Protein AF-A0A950EG08-F1 (afdb_monomer_lite)

Secondary structure (DSSP, 8-state):
----SSTTS-SS--TTTTT--GGGTTSHHHHHHHHHHHHHHHH-GGGS-GGGG--B---TT-EEEEEHHHHHTTHHHHHHHHTTHHHHHHHHTTS--EEGGGT-TT-TT--EEEEEEPPTT-BSHHHHTB-GGGHHHHHHHHHHHHHHHHHT-HHHHHHHHHHHHHTBS----STTSS---STTS-HHHHHHHHHHHTT-

Structure (mmCIF, N/CA/C/O backbone):
data_AF-A0A950EG08-F1
#
_entry.id   AF-A0A950EG08-F1
#
loop_
_atom_site.group_PDB
_atom_site.id
_atom_site.type_symbol
_atom_site.label_atom_id
_atom_site.label_alt_id
_atom_site.label_comp_id
_atom_site.label_asym_id
_atom_site.label_entity_id
_atom_site.label_seq_id
_atom_site.pdbx_PDB_ins_code
_atom_site.Cartn_x
_atom_site.Cartn_y
_atom_site.Cartn_z
_atom_site.occupancy
_atom_site.B_iso_or_equiv
_atom_site.auth_seq_id
_atom_site.auth_comp_id
_atom_site.auth_asym_id
_atom_site.auth_atom_id
_atom_site.pdbx_PDB_model_num
ATOM 1 N N . MET A 1 1 ? -17.816 16.631 0.461 1.00 32.75 1 MET A N 1
ATOM 2 C CA . MET A 1 1 ? -16.711 16.634 1.440 1.00 32.75 1 MET A CA 1
ATOM 3 C C . MET A 1 1 ? -17.044 15.598 2.494 1.00 32.75 1 MET A C 1
ATOM 5 O O . MET A 1 1 ? -18.013 15.764 3.220 1.00 32.75 1 MET A O 1
ATOM 9 N N . THR A 1 2 ? -16.373 14.454 2.440 1.00 36.78 2 THR A N 1
ATOM 10 C CA . THR A 1 2 ? -16.578 13.333 3.360 1.00 36.78 2 THR A CA 1
ATOM 11 C C . THR A 1 2 ? -15.838 13.643 4.653 1.00 36.78 2 THR A C 1
ATOM 13 O O . THR A 1 2 ? -14.698 14.089 4.579 1.00 36.78 2 THR A O 1
ATOM 16 N N . ALA A 1 3 ? -16.462 13.425 5.810 1.00 38.78 3 ALA A N 1
ATOM 17 C CA . ALA A 1 3 ? -15.753 13.431 7.088 1.00 38.78 3 ALA A CA 1
ATOM 18 C C . ALA A 1 3 ? -15.221 12.023 7.362 1.00 38.78 3 ALA A C 1
ATOM 20 O O . ALA A 1 3 ? -16.002 11.120 7.658 1.00 38.78 3 ALA A O 1
ATOM 21 N N . PRO A 1 4 ? -13.921 11.824 7.149 1.00 49.31 4 PRO A N 1
ATOM 22 C CA . PRO A 1 4 ? -13.150 10.903 7.972 1.00 49.31 4 PRO A CA 1
ATOM 23 C C . PRO A 1 4 ? -12.285 11.678 8.944 1.00 49.31 4 PRO A C 1
ATOM 25 O O . PRO A 1 4 ? -11.692 12.705 8.608 1.00 49.31 4 PRO A O 1
ATOM 28 N N . PHE A 1 5 ? -12.224 11.188 10.171 1.00 49.53 5 PHE A N 1
ATOM 29 C CA . PHE A 1 5 ? -11.258 11.698 11.119 1.00 49.53 5 PHE A CA 1
ATOM 30 C C . PHE A 1 5 ? -9.865 11.267 10.639 1.00 49.53 5 PHE A C 1
ATOM 32 O O . PHE A 1 5 ? -9.595 10.078 10.500 1.00 49.53 5 PHE A O 1
ATOM 39 N N . LEU A 1 6 ? -8.997 12.261 10.420 1.00 52.09 6 LEU A N 1
ATOM 40 C CA . LEU A 1 6 ? -7.578 12.162 10.050 1.00 52.09 6 LEU A CA 1
ATOM 41 C C . LEU A 1 6 ? -7.260 12.021 8.548 1.00 52.09 6 LEU A C 1
ATOM 43 O O . LEU A 1 6 ? -8.031 11.518 7.736 1.00 52.09 6 LEU A O 1
ATOM 47 N N . HIS A 1 7 ? -6.067 12.526 8.220 1.00 42.94 7 HIS A N 1
ATOM 48 C CA . HIS A 1 7 ? -5.536 13.015 6.935 1.00 42.94 7 HIS A CA 1
ATOM 49 C C . HIS A 1 7 ? -5.569 12.052 5.720 1.00 42.94 7 HIS A C 1
ATOM 51 O O . HIS A 1 7 ? -5.068 12.412 4.656 1.00 42.94 7 HIS A O 1
ATOM 57 N N . ASN A 1 8 ? -6.132 10.849 5.856 1.00 50.12 8 ASN A N 1
ATOM 58 C CA . ASN A 1 8 ? -6.045 9.751 4.884 1.00 50.12 8 ASN A CA 1
ATOM 59 C C . ASN A 1 8 ? -7.407 9.104 4.543 1.00 50.12 8 ASN A C 1
ATOM 61 O O . ASN A 1 8 ? -7.512 8.346 3.586 1.00 50.12 8 ASN A O 1
ATOM 65 N N . ASN A 1 9 ? -8.502 9.438 5.236 1.00 53.19 9 ASN A N 1
ATOM 66 C CA . ASN A 1 9 ? -9.828 8.889 4.904 1.00 53.19 9 ASN A CA 1
ATOM 67 C C . ASN A 1 9 ? -9.939 7.353 4.900 1.00 53.19 9 ASN A C 1
ATOM 69 O O . ASN A 1 9 ? -10.816 6.796 4.243 1.00 53.19 9 ASN A O 1
ATOM 73 N N . SER A 1 10 ? -9.059 6.677 5.624 1.00 63.53 10 SER A N 1
ATOM 74 C CA . SER A 1 10 ? -8.804 5.239 5.488 1.00 63.53 10 SER A CA 1
ATOM 75 C C . SER A 1 10 ? -9.124 4.441 6.758 1.00 63.53 10 SER A C 1
ATOM 77 O O . SER A 1 10 ? -9.324 3.227 6.680 1.00 63.53 10 SER A O 1
ATOM 79 N N . VAL A 1 11 ? -9.279 5.112 7.910 1.00 75.81 11 VAL A N 1
ATOM 80 C CA . VAL A 1 11 ? -9.855 4.509 9.120 1.00 75.81 11 VAL A CA 1
ATOM 81 C C . VAL A 1 11 ? -11.346 4.820 9.174 1.00 75.81 11 VAL A C 1
ATOM 83 O O . VAL A 1 11 ? -11.746 5.958 9.410 1.00 75.81 11 VAL A O 1
ATOM 86 N N . GLY A 1 12 ? -12.157 3.784 8.984 1.00 77.56 12 GLY A N 1
ATOM 87 C CA . GLY A 1 12 ? -13.613 3.877 9.019 1.00 77.56 12 GLY A CA 1
ATOM 88 C C . GLY A 1 12 ? -14.261 3.539 7.680 1.00 77.56 12 GLY A C 1
ATOM 89 O O . GLY A 1 12 ? -13.650 3.650 6.621 1.00 77.56 12 GLY A O 1
ATOM 90 N N . ALA A 1 13 ? -15.503 3.085 7.739 1.00 81.19 13 ALA A N 1
ATOM 91 C CA . ALA A 1 13 ? -16.317 2.742 6.590 1.00 81.19 13 ALA A CA 1
ATOM 92 C C . ALA A 1 13 ? -16.986 3.994 6.012 1.00 81.19 13 ALA A C 1
ATOM 94 O O . ALA A 1 13 ? -17.524 4.835 6.740 1.00 81.19 13 ALA A O 1
ATOM 95 N N . PHE A 1 14 ? -17.013 4.103 4.684 1.00 81.25 14 PHE A N 1
ATOM 96 C CA . PHE A 1 14 ? -17.920 5.043 4.038 1.00 81.25 14 PHE A CA 1
ATOM 97 C C . PHE A 1 14 ? -19.372 4.558 4.244 1.00 81.25 14 PHE A C 1
ATOM 99 O O . PHE A 1 14 ? -19.591 3.349 4.312 1.00 81.25 14 PHE A O 1
ATOM 106 N N . PRO A 1 15 ? -20.398 5.435 4.305 1.00 81.06 15 PRO A N 1
ATOM 107 C CA . PRO A 1 15 ? -21.796 5.009 4.442 1.00 81.06 15 PRO A CA 1
ATOM 108 C C . PRO A 1 15 ? -22.232 3.880 3.493 1.00 81.06 15 PRO A C 1
ATOM 110 O O . PRO A 1 15 ? -22.955 2.977 3.904 1.00 81.06 15 PRO A O 1
ATOM 113 N N . GLY A 1 16 ? -21.746 3.883 2.249 1.00 78.75 16 GLY A N 1
ATOM 114 C CA . GLY A 1 16 ? -21.989 2.794 1.296 1.00 78.75 16 GLY A CA 1
ATOM 115 C C . GLY A 1 16 ? -21.377 1.448 1.707 1.00 78.75 16 GLY A C 1
ATOM 116 O O . GLY A 1 16 ? -21.995 0.412 1.482 1.00 78.75 16 GLY A O 1
ATOM 117 N N . ASP A 1 17 ? -20.218 1.449 2.368 1.00 81.25 17 ASP A N 1
ATOM 118 C CA . ASP A 1 17 ? -19.567 0.233 2.876 1.00 81.25 17 ASP A CA 1
ATOM 119 C C . ASP A 1 17 ? -20.312 -0.351 4.090 1.00 81.25 17 ASP A C 1
ATOM 121 O O . ASP A 1 17 ? -20.215 -1.545 4.366 1.00 81.25 17 ASP A O 1
ATOM 125 N N . LEU A 1 18 ? -21.096 0.476 4.792 1.00 80.44 18 LEU A N 1
ATOM 126 C CA . LEU A 1 18 ? -21.995 0.060 5.876 1.00 80.44 18 LEU A CA 1
ATOM 127 C C . LEU A 1 18 ? -23.326 -0.521 5.365 1.00 80.44 18 LEU A C 1
ATOM 129 O O . LEU A 1 18 ? -24.205 -0.839 6.165 1.00 80.44 18 LEU A O 1
ATOM 133 N N . GLY A 1 19 ? -23.497 -0.645 4.044 1.00 84.06 19 GLY A N 1
ATOM 134 C CA . GLY A 1 19 ? -24.721 -1.154 3.427 1.00 84.06 19 GLY A CA 1
ATOM 135 C C . GLY A 1 19 ? -25.885 -0.160 3.432 1.00 84.06 19 GLY A C 1
ATOM 136 O O . GLY A 1 19 ? -27.020 -0.568 3.192 1.00 84.06 19 GLY A O 1
ATOM 137 N N . LEU A 1 20 ? -25.627 1.126 3.700 1.00 82.94 20 LEU A N 1
ATOM 138 C CA . LEU A 1 20 ? -26.657 2.161 3.630 1.00 82.94 20 LEU A CA 1
ATOM 139 C C . LEU A 1 20 ? -26.967 2.496 2.162 1.00 82.94 20 LEU A C 1
ATOM 141 O O . LEU A 1 20 ? -26.033 2.621 1.356 1.00 82.94 20 LEU A O 1
ATOM 145 N N . PRO A 1 21 ? -28.245 2.675 1.793 1.00 87.38 21 PRO A N 1
ATOM 146 C CA . PRO A 1 21 ? -28.621 3.073 0.444 1.00 87.38 21 PRO A CA 1
ATOM 147 C C . PRO A 1 21 ? -28.120 4.493 0.130 1.00 87.38 21 PRO A C 1
ATOM 149 O O . PRO A 1 21 ? -27.894 5.308 1.028 1.00 87.38 21 PRO A O 1
ATOM 152 N N . ALA A 1 22 ? -27.898 4.792 -1.154 1.00 87.25 22 ALA A N 1
ATOM 153 C CA . ALA A 1 22 ? -27.205 6.012 -1.583 1.00 87.25 22 ALA A CA 1
ATOM 154 C C . ALA A 1 22 ? -27.928 7.303 -1.167 1.00 87.25 22 ALA A C 1
ATOM 156 O O . ALA A 1 22 ? -27.296 8.305 -0.831 1.00 87.25 22 ALA A O 1
ATOM 157 N N . GLU A 1 23 ? -29.254 7.252 -1.133 1.00 89.62 23 GLU A N 1
ATOM 158 C CA . GLU A 1 23 ? -30.146 8.296 -0.639 1.00 89.62 23 GLU A CA 1
ATOM 159 C C . GLU A 1 23 ? -29.966 8.611 0.856 1.00 89.62 23 GLU A C 1
ATOM 161 O O . GLU A 1 23 ? -30.260 9.728 1.280 1.00 89.62 23 GLU A O 1
ATOM 166 N N . GLU A 1 24 ? -29.425 7.681 1.649 1.00 85.38 24 GLU A N 1
ATOM 167 C CA . GLU A 1 24 ? -29.182 7.850 3.088 1.00 85.38 24 GLU A CA 1
ATOM 168 C C . GLU A 1 24 ? -27.752 8.322 3.411 1.00 85.38 24 GLU A C 1
ATOM 170 O O . GLU A 1 24 ? -27.479 8.790 4.523 1.00 85.38 24 GLU A O 1
ATOM 175 N N . TRP A 1 25 ? -26.832 8.298 2.440 1.00 85.06 25 TRP A N 1
ATOM 176 C CA . TRP A 1 25 ? -25.448 8.767 2.608 1.00 85.06 25 TRP A CA 1
ATOM 177 C C . TRP A 1 25 ? -25.289 10.238 3.047 1.00 85.06 25 TRP A C 1
ATOM 179 O O . TRP A 1 25 ? -24.296 10.535 3.718 1.00 85.06 25 TRP A O 1
ATOM 189 N N . PRO A 1 26 ? -26.180 11.192 2.691 1.00 88.06 26 PRO A N 1
ATOM 190 C CA . PRO A 1 26 ? -26.061 12.578 3.140 1.00 88.06 26 PRO A CA 1
ATOM 191 C C . PRO A 1 26 ? -26.801 12.871 4.460 1.00 88.06 26 PRO A C 1
ATOM 193 O O . PRO A 1 26 ? -26.929 14.040 4.819 1.00 88.06 26 PRO A O 1
ATOM 196 N N . THR A 1 27 ? -27.296 11.860 5.181 1.00 88.12 27 THR A N 1
ATOM 197 C CA . THR A 1 27 ? -28.024 12.050 6.452 1.00 88.12 27 THR A CA 1
ATOM 198 C C . THR A 1 27 ? -27.094 12.218 7.657 1.00 88.12 27 THR A C 1
ATOM 200 O O . THR A 1 27 ? -25.931 11.825 7.632 1.00 88.12 27 THR A O 1
ATOM 203 N N . VAL A 1 28 ? -27.610 12.794 8.748 1.00 87.06 28 VAL A N 1
ATOM 204 C CA . VAL A 1 28 ? -26.876 12.869 10.025 1.00 87.06 28 VAL A CA 1
ATOM 205 C C . VAL A 1 28 ? -26.645 11.471 10.606 1.00 87.06 28 VAL A C 1
ATOM 207 O O . VAL A 1 28 ? -25.547 11.189 11.075 1.00 87.06 28 VAL A O 1
ATOM 210 N N . ASP A 1 29 ? -27.637 10.579 10.519 1.00 87.81 29 ASP A N 1
ATOM 211 C CA . ASP A 1 29 ? -27.531 9.201 11.018 1.00 87.81 29 ASP A CA 1
ATOM 212 C C . ASP A 1 29 ? -26.377 8.439 10.350 1.00 87.81 29 ASP A C 1
ATOM 214 O O . ASP A 1 29 ? -25.539 7.848 11.027 1.00 87.81 29 ASP A O 1
ATOM 218 N N . SER A 1 30 ? -26.252 8.526 9.022 1.00 86.56 30 SER A N 1
ATOM 219 C CA . SER A 1 30 ? -25.158 7.859 8.309 1.00 86.56 30 SER A CA 1
ATOM 220 C C . SER A 1 30 ? -23.782 8.433 8.651 1.00 86.56 30 SER A C 1
ATOM 222 O O . SER A 1 30 ? -22.801 7.688 8.696 1.00 86.56 30 SER A O 1
ATOM 224 N N . ARG A 1 31 ? -23.692 9.735 8.956 1.00 85.94 31 ARG A N 1
ATOM 225 C CA . ARG A 1 31 ? -22.456 10.361 9.454 1.00 85.94 31 ARG A CA 1
ATOM 226 C C . ARG A 1 31 ? -22.099 9.883 10.857 1.00 85.94 31 ARG A C 1
ATOM 228 O O . ARG A 1 31 ? -20.924 9.625 11.093 1.00 85.94 31 ARG A O 1
ATOM 235 N N . LEU A 1 32 ? -23.081 9.733 11.747 1.00 87.50 32 LEU A N 1
ATOM 236 C CA . LEU A 1 32 ? -22.867 9.199 13.096 1.00 87.50 32 LEU A CA 1
ATOM 237 C C . LEU A 1 32 ? -22.409 7.738 13.054 1.00 87.50 32 LEU A C 1
ATOM 239 O O . LEU A 1 32 ? -21.466 7.382 13.748 1.00 87.50 32 LEU A O 1
ATOM 243 N N . ARG A 1 33 ? -22.984 6.914 12.173 1.00 88.38 33 ARG A N 1
ATOM 244 C CA . ARG A 1 33 ? -22.531 5.525 11.977 1.00 88.38 33 ARG A CA 1
ATOM 245 C C . ARG A 1 33 ? -21.110 5.439 11.425 1.00 88.38 33 ARG A C 1
ATOM 247 O O . ARG A 1 33 ? -20.319 4.632 11.900 1.00 88.38 33 ARG A O 1
ATOM 254 N N . ALA A 1 34 ? -20.781 6.267 10.431 1.00 87.06 34 ALA A N 1
ATOM 255 C CA . ALA A 1 34 ? -19.422 6.340 9.896 1.00 87.06 34 ALA A CA 1
ATOM 256 C C . ALA A 1 34 ? -18.423 6.832 10.958 1.00 87.06 34 ALA A C 1
ATOM 258 O O . ALA A 1 34 ? -17.305 6.329 11.028 1.00 87.06 34 ALA A O 1
ATOM 259 N N . PHE A 1 35 ? -18.836 7.781 11.805 1.00 86.75 35 PHE A N 1
ATOM 260 C CA . PHE A 1 35 ? -18.052 8.231 12.951 1.00 86.75 35 PHE A CA 1
ATOM 261 C C . PHE A 1 35 ? -17.808 7.100 13.952 1.00 86.75 35 PHE A C 1
ATOM 263 O O . PHE A 1 35 ? -16.653 6.857 14.286 1.00 86.75 35 PHE A O 1
ATOM 270 N N . ASP A 1 36 ? -18.863 6.406 14.386 1.00 89.94 36 ASP A N 1
ATOM 271 C CA . ASP A 1 36 ? -18.787 5.307 15.355 1.00 89.94 36 ASP A CA 1
ATOM 272 C C . ASP A 1 36 ? -17.832 4.207 14.884 1.00 89.94 36 ASP A C 1
ATOM 274 O O . ASP A 1 36 ? -16.943 3.790 15.626 1.00 89.94 36 ASP A O 1
ATOM 278 N N . ASP A 1 37 ? -17.949 3.802 13.620 1.00 90.12 37 ASP A N 1
ATOM 279 C CA . ASP A 1 37 ? -17.064 2.807 13.017 1.00 90.12 37 ASP A CA 1
ATOM 280 C C . ASP A 1 37 ? -15.604 3.298 12.935 1.00 90.12 37 ASP A C 1
ATOM 282 O O . ASP A 1 37 ? -14.669 2.562 13.272 1.00 90.12 37 ASP A O 1
ATOM 286 N N . ALA A 1 38 ? -15.390 4.553 12.528 1.00 87.56 38 ALA A N 1
ATOM 287 C CA . ALA A 1 38 ? -14.057 5.139 12.426 1.00 87.56 38 ALA A CA 1
ATOM 288 C C . ALA A 1 38 ? -13.373 5.256 13.795 1.00 87.56 38 ALA A C 1
ATOM 290 O O . ALA A 1 38 ? -12.227 4.830 13.942 1.00 87.56 38 ALA A O 1
ATOM 291 N N . ILE A 1 39 ? -14.058 5.804 14.804 1.00 88.12 39 ILE A N 1
ATOM 292 C CA . ILE A 1 39 ? -13.476 6.032 16.131 1.00 88.12 39 ILE A CA 1
ATOM 293 C C . ILE A 1 39 ? -13.218 4.713 16.867 1.00 88.12 39 ILE A C 1
ATOM 295 O O . ILE A 1 39 ? -12.179 4.560 17.512 1.00 88.12 39 ILE A O 1
ATOM 299 N N . GLU A 1 40 ? -14.092 3.716 16.701 1.00 90.00 40 GLU A N 1
ATOM 300 C CA . GLU A 1 40 ? -13.892 2.381 17.262 1.00 90.00 40 GLU A CA 1
ATOM 301 C C . GLU A 1 40 ? -12.633 1.719 16.682 1.00 90.00 40 GLU A C 1
ATOM 303 O O . GLU A 1 40 ? -11.809 1.200 17.440 1.00 90.00 40 GLU A O 1
ATOM 308 N N . LYS A 1 41 ? -12.441 1.777 15.357 1.00 88.75 41 LYS A N 1
ATOM 309 C CA . LYS A 1 41 ? -11.246 1.252 14.667 1.00 88.75 41 LYS A CA 1
ATOM 310 C C . LYS A 1 41 ? -9.989 2.071 14.946 1.00 88.75 41 LYS A C 1
ATOM 312 O O . LYS A 1 41 ? -8.883 1.522 14.943 1.00 88.75 41 LYS A O 1
ATOM 317 N N . LEU A 1 42 ? -10.134 3.372 15.192 1.00 87.06 42 LEU A N 1
ATOM 318 C CA . LEU A 1 42 ? -9.024 4.241 15.562 1.00 87.06 42 LEU A CA 1
ATOM 319 C C . LEU A 1 42 ? -8.433 3.803 16.907 1.00 87.06 42 LEU A C 1
ATOM 321 O O . LEU A 1 42 ? -7.230 3.557 16.975 1.00 87.06 42 LEU A O 1
ATOM 325 N N . LEU A 1 43 ? -9.289 3.622 17.919 1.00 89.12 43 LEU A N 1
ATOM 326 C CA . LEU A 1 43 ? -8.903 3.225 19.279 1.00 89.12 43 LEU A CA 1
ATOM 327 C C . LEU A 1 43 ? -8.623 1.719 19.425 1.00 89.12 43 LEU A C 1
ATOM 329 O O . LEU A 1 43 ? -7.993 1.281 20.392 1.00 89.12 43 LEU A O 1
ATOM 333 N N . ASN A 1 44 ? -9.078 0.901 18.471 1.00 88.94 44 ASN A N 1
ATOM 334 C CA . ASN A 1 44 ? -8.848 -0.544 18.444 1.00 88.94 44 ASN A CA 1
ATOM 335 C C . ASN A 1 44 ? -8.195 -0.972 17.121 1.00 88.94 44 ASN A C 1
ATOM 337 O O . ASN A 1 44 ? -8.887 -1.485 16.234 1.00 88.94 44 ASN A O 1
ATOM 341 N N . PRO A 1 45 ? -6.862 -0.823 16.981 1.00 87.81 45 PRO A N 1
ATOM 342 C CA . PRO A 1 45 ? -6.138 -1.179 15.759 1.00 87.81 45 PRO A CA 1
ATOM 343 C C . PRO A 1 45 ? -6.389 -2.609 15.265 1.00 87.81 45 PRO A C 1
ATOM 345 O O . PRO A 1 45 ? -6.419 -2.859 14.064 1.00 87.81 45 PRO A O 1
ATOM 348 N N . GLN A 1 46 ? -6.665 -3.542 16.176 1.00 87.81 46 GLN A N 1
ATOM 349 C CA . GLN A 1 46 ? -6.940 -4.949 15.869 1.00 87.81 46 GLN A CA 1
ATOM 350 C C . GLN A 1 46 ? -8.264 -5.150 15.110 1.00 87.81 46 GLN A C 1
ATOM 352 O O . GLN A 1 46 ? -8.478 -6.208 14.524 1.00 87.81 46 GLN A O 1
ATOM 357 N N . ARG A 1 47 ? -9.156 -4.149 15.114 1.00 88.56 47 ARG A N 1
ATOM 358 C CA . ARG A 1 47 ? -10.428 -4.146 14.371 1.00 88.56 47 ARG A CA 1
ATOM 359 C C . ARG A 1 47 ? -10.303 -3.518 12.980 1.00 88.56 47 ARG A C 1
ATOM 361 O O . ARG A 1 47 ? -11.275 -3.508 12.224 1.00 88.56 47 ARG A O 1
ATOM 368 N N . ARG A 1 48 ? -9.128 -2.983 12.628 1.00 87.31 48 ARG A N 1
ATOM 369 C CA . ARG A 1 48 ? -8.841 -2.453 11.287 1.00 87.31 48 ARG A CA 1
ATOM 370 C C . ARG A 1 48 ? -8.727 -3.604 10.285 1.00 87.31 48 ARG A C 1
ATOM 372 O O . ARG A 1 48 ? -8.403 -4.734 10.635 1.00 87.31 48 ARG A O 1
ATOM 379 N N . ALA A 1 49 ? -8.955 -3.308 9.008 1.00 85.75 49 ALA A N 1
ATOM 380 C CA . ALA A 1 49 ? -8.960 -4.319 7.949 1.00 85.75 49 ALA A CA 1
ATOM 381 C C . ALA A 1 49 ? -7.554 -4.865 7.593 1.00 85.75 49 ALA A C 1
ATOM 383 O O . ALA A 1 49 ? -7.442 -5.883 6.903 1.00 85.75 49 ALA A O 1
ATOM 384 N N . GLY A 1 50 ? -6.477 -4.223 8.070 1.00 86.56 50 GLY A N 1
ATOM 385 C CA . GLY A 1 50 ? -5.101 -4.707 7.929 1.00 86.56 50 GLY A CA 1
ATOM 386 C C . GLY A 1 50 ? -4.733 -4.989 6.472 1.00 86.56 50 GLY A C 1
ATOM 387 O O . GLY A 1 50 ? -4.939 -4.154 5.603 1.00 86.56 50 GLY A O 1
ATOM 388 N N . LEU A 1 51 ? -4.248 -6.194 6.163 1.00 87.31 51 LEU A N 1
ATOM 389 C CA . LEU A 1 51 ? -3.828 -6.574 4.803 1.00 87.31 51 LEU A CA 1
ATOM 390 C C . LEU A 1 51 ? -4.914 -6.408 3.721 1.00 87.31 51 LEU A C 1
ATOM 392 O O . LEU A 1 51 ? -4.576 -6.338 2.535 1.00 87.31 51 LEU A O 1
ATOM 396 N N . ALA A 1 52 ? -6.195 -6.360 4.099 1.00 87.19 52 ALA A N 1
ATOM 397 C CA . ALA A 1 52 ? -7.289 -6.117 3.164 1.00 87.19 52 ALA A CA 1
ATOM 398 C C . ALA A 1 52 ? -7.343 -4.659 2.664 1.00 87.19 52 ALA A C 1
ATOM 400 O O . ALA A 1 52 ? -7.933 -4.418 1.614 1.00 87.19 52 ALA A O 1
ATOM 401 N N . THR A 1 53 ? -6.688 -3.708 3.345 1.00 85.69 53 THR A N 1
ATOM 402 C CA . THR A 1 53 ? -6.578 -2.309 2.888 1.00 85.69 53 THR A CA 1
ATOM 403 C C . THR A 1 53 ? -5.554 -2.124 1.771 1.00 85.69 53 THR A C 1
ATOM 405 O O . THR A 1 53 ? -5.530 -1.081 1.121 1.00 85.69 53 THR A O 1
ATOM 408 N N . ILE A 1 54 ? -4.724 -3.136 1.486 1.00 88.56 54 ILE A N 1
ATOM 409 C CA . ILE A 1 54 ? -3.734 -3.057 0.412 1.00 88.56 54 ILE A CA 1
ATOM 410 C C . ILE A 1 54 ? -4.466 -2.938 -0.929 1.00 88.56 54 ILE A C 1
ATOM 412 O O . ILE A 1 54 ? -4.953 -3.928 -1.485 1.00 88.56 54 ILE A O 1
ATOM 416 N N . LYS A 1 55 ? -4.479 -1.724 -1.486 1.00 88.25 55 LYS A N 1
ATOM 417 C CA . LYS A 1 55 ? -5.014 -1.446 -2.821 1.00 88.25 55 LYS A CA 1
ATOM 418 C C . LYS A 1 55 ? -4.181 -2.167 -3.871 1.00 88.25 55 LYS A C 1
ATOM 420 O O . LYS A 1 55 ? -2.956 -2.046 -3.909 1.00 88.25 55 LYS A O 1
ATOM 425 N N . ARG A 1 56 ? -4.844 -2.926 -4.743 1.00 90.50 56 ARG A N 1
ATOM 426 C CA . ARG A 1 56 ? -4.202 -3.755 -5.771 1.00 90.50 56 ARG A CA 1
ATOM 427 C C . ARG A 1 56 ? -4.718 -3.398 -7.149 1.00 90.50 56 ARG A C 1
ATOM 429 O O . ARG A 1 56 ? -5.896 -3.099 -7.326 1.00 90.50 56 ARG A O 1
ATOM 436 N N . VAL A 1 57 ? -3.836 -3.505 -8.134 1.00 87.94 57 VAL A N 1
ATOM 437 C CA . VAL A 1 57 ? -4.210 -3.430 -9.545 1.00 87.94 57 VAL A CA 1
ATOM 438 C C . VAL A 1 57 ? -5.256 -4.506 -9.836 1.00 87.94 57 VAL A C 1
ATOM 440 O O . VAL A 1 57 ? -5.005 -5.688 -9.612 1.00 87.94 57 VAL A O 1
ATOM 443 N N . GLN A 1 58 ? -6.432 -4.108 -10.321 1.00 86.19 58 GLN A N 1
ATOM 444 C CA . GLN A 1 58 ? -7.529 -5.046 -10.588 1.00 86.19 58 GLN A CA 1
ATOM 445 C C . GLN A 1 58 ? -7.484 -5.623 -12.007 1.00 86.19 58 GLN A C 1
ATOM 447 O O . GLN A 1 58 ? -7.883 -6.765 -12.223 1.00 86.19 58 GLN A O 1
ATOM 452 N N . ARG A 1 59 ? -6.990 -4.848 -12.979 1.00 80.50 59 ARG A N 1
ATOM 453 C CA . ARG A 1 59 ? -6.998 -5.212 -14.401 1.00 80.50 59 ARG A CA 1
ATOM 454 C C . ARG A 1 59 ? -5.585 -5.432 -14.936 1.00 80.50 59 ARG A C 1
ATOM 456 O O . ARG A 1 59 ? -4.654 -4.722 -14.570 1.00 80.50 59 ARG A O 1
ATOM 463 N N . GLY A 1 60 ? -5.428 -6.409 -15.828 1.00 68.62 60 GLY A N 1
ATOM 464 C CA . GLY A 1 60 ? -4.133 -6.764 -16.425 1.00 68.62 60 GLY A CA 1
ATOM 465 C C . GLY A 1 60 ? -3.647 -5.827 -17.538 1.00 68.62 60 GLY A C 1
ATOM 466 O O . GLY A 1 60 ? -2.555 -6.032 -18.060 1.00 68.62 60 GLY A O 1
ATOM 467 N N . ASP A 1 61 ? -4.437 -4.820 -17.905 1.00 75.19 61 ASP A N 1
ATOM 468 C CA . ASP A 1 61 ? -4.123 -3.803 -18.914 1.00 75.19 61 ASP A CA 1
ATOM 469 C C . ASP A 1 61 ? -3.454 -2.551 -18.321 1.00 75.19 61 ASP A C 1
ATOM 471 O O . ASP A 1 61 ? -3.150 -1.615 -19.059 1.00 75.19 61 ASP A O 1
ATOM 475 N N . THR A 1 62 ? -3.164 -2.533 -17.016 1.00 77.44 62 THR A N 1
ATOM 476 C CA . THR A 1 62 ? -2.458 -1.422 -16.361 1.00 77.44 62 THR A CA 1
ATOM 477 C C . THR A 1 62 ? -0.994 -1.384 -16.798 1.00 77.44 62 THR A C 1
ATOM 479 O O . THR A 1 62 ? -0.290 -2.393 -16.732 1.00 77.44 62 THR A O 1
ATOM 482 N N . ASN A 1 63 ? -0.509 -0.214 -17.222 1.00 76.69 63 ASN A N 1
ATOM 483 C CA . ASN A 1 63 ? 0.867 -0.039 -17.690 1.00 76.69 63 ASN A CA 1
ATOM 484 C C . ASN A 1 63 ? 1.544 1.141 -16.999 1.00 76.69 63 ASN A C 1
ATOM 486 O O . ASN A 1 63 ? 0.931 2.188 -16.814 1.00 76.69 63 ASN A O 1
ATOM 490 N N . LEU A 1 64 ? 2.827 0.976 -16.689 1.00 74.94 64 LEU A N 1
ATOM 491 C CA . LEU A 1 64 ? 3.725 2.078 -16.366 1.00 74.94 64 LEU A CA 1
ATOM 492 C C . LEU A 1 64 ? 4.482 2.496 -17.619 1.00 74.94 64 LEU A C 1
ATOM 494 O O . LEU A 1 64 ? 4.922 1.642 -18.390 1.00 74.94 64 LEU A O 1
ATOM 498 N N . TYR A 1 65 ? 4.682 3.798 -17.775 1.00 74.00 65 TYR A N 1
ATOM 499 C CA . TYR A 1 65 ? 5.482 4.364 -18.851 1.00 74.00 65 TYR A CA 1
ATOM 500 C C . TYR A 1 65 ? 6.685 5.080 -18.251 1.00 74.00 65 TYR A C 1
ATOM 502 O O . TYR A 1 65 ? 6.523 5.976 -17.425 1.00 74.00 65 TYR A O 1
ATOM 510 N N . LEU A 1 66 ? 7.891 4.700 -18.669 1.00 70.44 66 LEU A N 1
ATOM 511 C CA . LEU A 1 66 ? 9.114 5.411 -18.306 1.00 70.44 66 LEU A CA 1
ATOM 512 C C . LEU A 1 66 ? 9.711 6.105 -19.513 1.00 70.44 66 LEU A C 1
ATOM 514 O O . LEU A 1 66 ? 9.894 5.479 -20.552 1.00 70.44 66 LEU A O 1
ATOM 518 N N . ARG A 1 67 ? 10.087 7.375 -19.360 1.00 70.06 67 ARG A N 1
ATOM 519 C CA . ARG A 1 67 ? 10.796 8.103 -20.416 1.00 70.06 67 ARG A CA 1
ATOM 520 C C . ARG A 1 67 ? 12.140 7.447 -20.703 1.00 70.06 67 ARG A C 1
ATOM 522 O O . ARG A 1 67 ? 12.900 7.167 -19.778 1.00 70.06 67 ARG A O 1
ATOM 529 N N . LEU A 1 68 ? 12.457 7.280 -21.987 1.00 61.22 68 LEU A N 1
ATOM 530 C CA . LEU A 1 68 ? 13.712 6.662 -22.415 1.00 61.22 68 LEU A CA 1
ATOM 531 C C . LEU A 1 68 ? 14.941 7.410 -21.870 1.00 61.22 68 LEU A C 1
ATOM 533 O O . LEU A 1 68 ? 15.895 6.776 -21.444 1.00 61.22 68 LEU A O 1
ATOM 537 N N . GLN A 1 69 ? 14.896 8.743 -21.802 1.00 64.50 69 GLN A N 1
ATOM 538 C CA . GLN A 1 69 ? 15.991 9.571 -21.271 1.00 64.50 69 GLN A CA 1
ATOM 539 C C . GLN A 1 69 ? 16.393 9.184 -19.838 1.00 64.50 69 GLN A C 1
ATOM 541 O O . GLN A 1 69 ? 17.577 9.031 -19.562 1.00 64.50 69 GLN A O 1
ATOM 546 N N . GLN A 1 70 ? 15.420 8.916 -18.960 1.00 65.62 70 GLN A N 1
ATOM 547 C CA . GLN A 1 70 ? 15.684 8.498 -17.575 1.00 65.62 70 GLN A CA 1
ATOM 548 C C . GLN A 1 70 ? 16.309 7.097 -17.486 1.00 65.62 70 GLN A C 1
ATOM 550 O O . GLN A 1 70 ? 16.970 6.765 -16.505 1.00 65.62 70 GLN A O 1
ATOM 555 N N . LEU A 1 71 ? 16.084 6.254 -18.497 1.00 62.66 71 LEU A N 1
ATOM 556 C CA . LEU A 1 71 ? 16.735 4.953 -18.607 1.00 62.66 71 LEU A CA 1
ATOM 557 C C . LEU A 1 71 ? 18.155 5.085 -19.166 1.00 62.66 71 LEU A C 1
ATOM 559 O O . LEU A 1 71 ? 19.047 4.372 -18.713 1.00 62.66 71 LEU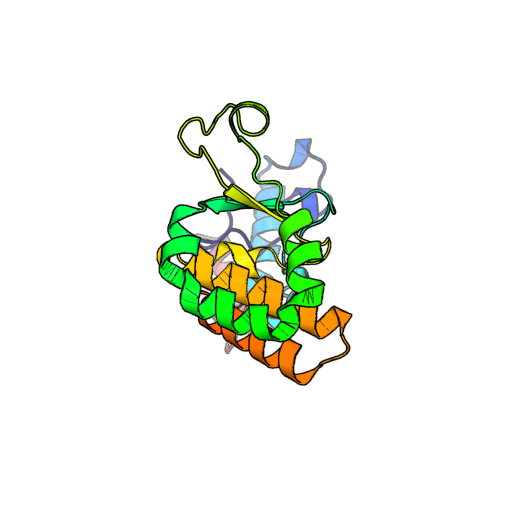 A O 1
ATOM 563 N N . LEU A 1 72 ? 18.369 5.984 -20.134 1.00 60.66 72 LEU A N 1
ATOM 564 C CA . LEU A 1 72 ? 19.676 6.193 -20.757 1.00 60.66 72 LEU A CA 1
ATOM 565 C C . LEU A 1 72 ? 20.734 6.601 -19.721 1.00 60.66 72 LEU A C 1
ATOM 567 O O . LEU A 1 72 ? 21.855 6.101 -19.748 1.00 60.66 72 LEU A O 1
ATOM 571 N N . GLU A 1 73 ? 20.352 7.413 -18.737 1.00 66.00 73 GLU A N 1
ATOM 572 C CA . GLU A 1 73 ? 21.204 7.776 -17.593 1.00 66.00 73 GLU A CA 1
ATOM 573 C C . GLU A 1 73 ? 21.633 6.569 -16.734 1.00 66.00 73 GLU A C 1
ATOM 575 O O . GLU A 1 73 ? 22.635 6.631 -16.027 1.00 66.00 73 GLU A O 1
ATOM 580 N N . ARG A 1 74 ? 20.908 5.447 -16.822 1.00 64.38 74 ARG A N 1
ATOM 581 C CA . ARG A 1 74 ? 21.164 4.190 -16.099 1.00 64.38 74 ARG A CA 1
ATOM 582 C C . ARG A 1 74 ? 21.619 3.049 -17.012 1.00 64.38 74 ARG A C 1
ATOM 584 O O . ARG A 1 74 ? 21.601 1.890 -16.600 1.00 64.38 74 ARG A O 1
ATOM 591 N N . LEU A 1 75 ? 22.063 3.353 -18.235 1.00 58.69 75 LEU A N 1
ATOM 592 C CA . LEU A 1 75 ? 22.527 2.366 -19.222 1.00 58.69 75 LEU A CA 1
ATOM 593 C C . LEU A 1 75 ? 23.478 1.293 -18.663 1.00 58.69 75 LEU A C 1
ATOM 595 O O . LEU A 1 75 ? 23.240 0.123 -18.951 1.00 58.69 75 LEU A O 1
ATOM 599 N N . PRO A 1 76 ? 24.492 1.611 -17.833 1.00 61.34 76 PRO A N 1
ATOM 600 C CA . PRO A 1 76 ? 25.376 0.584 -17.274 1.00 61.34 76 PRO A CA 1
ATOM 601 C C . PRO A 1 76 ? 24.637 -0.449 -16.405 1.00 61.34 76 PRO A C 1
ATOM 603 O O . PRO A 1 76 ? 24.964 -1.634 -16.416 1.00 61.34 76 PRO A O 1
ATOM 606 N N . GLU A 1 77 ? 23.605 -0.020 -15.674 1.00 62.56 77 GLU A N 1
ATOM 607 C CA . GLU A 1 77 ? 22.768 -0.886 -14.832 1.00 62.56 77 GLU A CA 1
ATOM 608 C C . GLU A 1 77 ? 21.863 -1.782 -15.687 1.00 62.56 77 GLU A C 1
ATOM 610 O O . GLU A 1 77 ? 21.606 -2.931 -15.328 1.00 62.56 77 GLU A O 1
ATOM 615 N N . VAL A 1 78 ? 21.404 -1.267 -16.833 1.00 56.88 78 VAL A N 1
ATOM 616 C CA . VAL A 1 78 ? 20.622 -2.010 -17.831 1.00 56.88 78 VAL A CA 1
ATOM 617 C C . VAL A 1 78 ? 21.497 -3.043 -18.547 1.00 56.88 78 VAL A C 1
ATOM 619 O O . VAL A 1 78 ? 21.109 -4.204 -18.638 1.00 56.88 78 VAL A O 1
ATOM 622 N N . GLN A 1 79 ? 22.710 -2.672 -18.957 1.00 53.78 79 GLN A N 1
ATOM 623 C CA . GLN A 1 79 ? 23.690 -3.576 -19.575 1.00 53.78 79 GLN A CA 1
ATOM 624 C C . GLN A 1 79 ? 24.146 -4.687 -18.616 1.00 53.78 79 GLN A C 1
ATOM 626 O O . GLN A 1 79 ? 24.386 -5.820 -19.024 1.00 53.78 79 GLN A O 1
ATOM 631 N N . ALA A 1 80 ? 24.176 -4.431 -17.306 1.00 56.94 80 ALA A N 1
ATOM 632 C CA . ALA A 1 80 ? 24.402 -5.486 -16.318 1.00 56.94 80 ALA A CA 1
ATOM 633 C C . ALA A 1 80 ? 23.267 -6.537 -16.290 1.00 56.94 80 ALA A C 1
ATOM 635 O O . ALA A 1 80 ? 23.491 -7.680 -15.885 1.00 56.94 80 ALA A O 1
ATOM 636 N N . ILE A 1 81 ? 22.054 -6.187 -16.741 1.00 53.19 81 ILE A N 1
ATOM 637 C CA . ILE A 1 81 ? 20.965 -7.148 -16.989 1.00 53.19 81 ILE A CA 1
ATOM 638 C C . ILE A 1 81 ? 21.172 -7.870 -18.328 1.00 53.19 81 ILE A C 1
ATOM 640 O O . ILE A 1 81 ? 20.823 -9.045 -18.432 1.00 53.19 81 ILE A O 1
ATOM 644 N N . GLU A 1 82 ? 21.801 -7.232 -19.319 1.00 47.94 82 GLU A N 1
ATOM 645 C CA . GLU A 1 82 ? 22.211 -7.849 -20.595 1.00 47.94 82 GLU A CA 1
ATOM 646 C C . GLU A 1 82 ? 23.275 -8.948 -20.433 1.00 47.94 82 GLU A C 1
ATOM 648 O O . GLU A 1 82 ? 23.481 -9.729 -21.350 1.00 47.94 82 GLU A O 1
ATOM 653 N N . GLY A 1 83 ? 23.849 -9.174 -19.246 1.00 45.44 83 GLY A N 1
ATOM 654 C CA . GLY A 1 83 ? 24.490 -10.464 -18.930 1.00 45.44 83 GLY A CA 1
ATOM 655 C C . GLY A 1 83 ? 23.547 -11.680 -19.087 1.00 45.44 83 GLY A C 1
ATOM 656 O O . GLY A 1 83 ? 24.003 -12.819 -19.157 1.00 45.44 83 GLY A O 1
ATOM 657 N N . LEU A 1 84 ? 22.228 -11.442 -19.191 1.00 45.34 84 LEU A N 1
ATOM 658 C CA . LEU A 1 84 ? 21.170 -12.367 -19.627 1.00 45.34 84 LEU A CA 1
ATOM 659 C C . LEU A 1 84 ? 20.717 -12.120 -21.098 1.00 45.34 84 LEU A C 1
ATOM 661 O O . LEU A 1 84 ? 19.547 -12.349 -21.432 1.00 45.34 84 LEU A O 1
ATOM 665 N N . ALA A 1 85 ? 21.616 -11.637 -21.968 1.00 38.06 85 ALA A N 1
ATOM 666 C CA . ALA A 1 85 ? 21.375 -11.023 -23.291 1.00 38.06 85 ALA A CA 1
ATOM 667 C C . ALA A 1 85 ? 20.327 -11.716 -24.172 1.00 38.06 85 ALA A C 1
ATOM 669 O O . ALA A 1 85 ? 19.445 -11.053 -24.704 1.00 38.06 85 ALA A O 1
ATOM 670 N N . GLY A 1 86 ? 20.322 -13.048 -24.268 1.00 45.19 86 GLY A N 1
ATOM 671 C CA . GLY A 1 86 ? 19.391 -13.749 -25.167 1.00 45.19 86 GLY A CA 1
ATOM 672 C C . GLY A 1 86 ? 17.901 -13.618 -24.803 1.00 45.19 86 GLY A C 1
ATOM 673 O O . GLY A 1 86 ? 17.033 -13.903 -25.623 1.00 45.19 86 GLY A O 1
ATOM 674 N N . ARG A 1 87 ? 17.572 -13.208 -23.569 1.00 45.84 87 ARG A N 1
ATOM 675 C CA . ARG A 1 87 ? 16.184 -13.051 -23.086 1.00 45.84 87 ARG A CA 1
ATOM 676 C C . ARG A 1 87 ? 15.773 -11.602 -22.874 1.00 45.84 87 ARG A C 1
ATOM 678 O O . ARG A 1 87 ? 14.575 -11.331 -22.776 1.00 45.84 87 ARG A O 1
ATOM 685 N N . VAL A 1 88 ? 16.753 -10.708 -22.775 1.00 41.78 88 VAL A N 1
ATOM 686 C CA . VAL A 1 88 ? 16.531 -9.267 -22.700 1.00 41.78 88 VAL A CA 1
ATOM 687 C C . VAL A 1 88 ? 16.030 -8.773 -24.051 1.00 41.78 88 VAL A C 1
ATOM 689 O O . VAL A 1 88 ? 15.032 -8.076 -24.053 1.00 41.78 88 VAL A O 1
ATOM 692 N N . ASP A 1 89 ? 16.537 -9.269 -25.182 1.00 41.44 89 ASP A N 1
ATOM 693 C CA . ASP A 1 89 ? 16.000 -8.910 -26.507 1.00 41.44 89 ASP A CA 1
ATOM 694 C C . ASP A 1 89 ? 14.509 -9.235 -26.669 1.00 41.44 89 ASP A C 1
ATOM 696 O O . ASP A 1 89 ? 13.749 -8.397 -27.131 1.00 41.44 89 ASP A O 1
ATOM 700 N N . GLN A 1 90 ? 14.025 -10.391 -26.201 1.00 46.69 90 GLN A N 1
ATOM 701 C CA . GLN A 1 90 ? 12.582 -10.704 -26.213 1.00 46.69 90 GLN A CA 1
ATOM 702 C C . GLN A 1 90 ? 11.762 -9.840 -25.235 1.00 46.69 90 GLN A C 1
ATOM 704 O O . GLN A 1 90 ? 10.550 -9.681 -25.390 1.00 46.69 90 GLN A O 1
ATOM 709 N N . PHE A 1 91 ? 12.404 -9.325 -24.185 1.00 41.66 91 PHE A N 1
ATOM 710 C CA . PHE A 1 91 ? 11.801 -8.441 -23.193 1.00 41.66 91 PHE A CA 1
ATOM 711 C C . PHE A 1 91 ? 11.760 -6.985 -23.693 1.00 41.66 91 PHE A C 1
ATOM 713 O O . PHE A 1 91 ? 10.718 -6.347 -23.579 1.00 41.66 91 PHE A O 1
ATOM 720 N N . LEU A 1 92 ? 12.836 -6.509 -24.326 1.00 43.31 92 LEU A N 1
ATOM 721 C CA . LEU A 1 92 ? 12.949 -5.237 -25.041 1.00 43.31 92 LEU A CA 1
ATOM 722 C C . LEU A 1 92 ? 12.083 -5.228 -26.312 1.00 43.31 92 LEU A C 1
ATOM 724 O O . LEU A 1 92 ? 11.513 -4.205 -26.640 1.00 43.31 92 LEU A O 1
ATOM 728 N N . GLN A 1 93 ? 11.857 -6.364 -26.978 1.00 45.34 93 GLN A N 1
ATOM 729 C CA . GLN A 1 93 ? 10.883 -6.477 -28.079 1.00 45.34 93 GLN A CA 1
ATOM 730 C C . GLN A 1 93 ? 9.428 -6.270 -27.626 1.00 45.34 93 GLN A C 1
ATOM 732 O O . GLN A 1 93 ? 8.559 -6.031 -28.456 1.00 45.34 93 GLN A O 1
ATOM 737 N N . ARG A 1 94 ? 9.146 -6.371 -26.317 1.00 42.72 94 ARG A N 1
ATOM 738 C CA . ARG A 1 94 ? 7.865 -5.962 -25.706 1.00 42.72 94 ARG A CA 1
ATOM 739 C C . ARG A 1 94 ? 7.908 -4.564 -25.111 1.00 42.72 94 ARG A C 1
ATOM 741 O O . ARG A 1 94 ? 6.872 -4.045 -24.696 1.00 42.72 94 ARG A O 1
ATOM 748 N N . ILE A 1 95 ? 9.095 -3.973 -25.039 1.00 46.44 95 ILE A N 1
ATOM 749 C CA . ILE A 1 95 ? 9.221 -2.538 -24.933 1.00 46.44 95 ILE A CA 1
ATOM 750 C C . ILE A 1 95 ? 8.924 -2.020 -26.327 1.00 46.44 95 ILE A C 1
ATOM 752 O O . ILE A 1 95 ? 9.807 -1.789 -27.149 1.00 46.44 95 ILE A O 1
ATOM 756 N N . ASP A 1 96 ? 7.639 -1.845 -26.583 1.00 44.75 96 ASP A N 1
ATOM 757 C CA . ASP A 1 96 ? 7.228 -1.001 -27.675 1.00 44.75 96 ASP A CA 1
ATOM 758 C C . ASP A 1 96 ? 7.906 0.356 -27.440 1.00 44.75 96 ASP A C 1
ATOM 760 O O . ASP A 1 96 ? 7.570 1.070 -26.489 1.00 44.75 96 ASP A O 1
ATOM 764 N N . LEU A 1 97 ? 8.887 0.702 -28.278 1.00 41.91 97 LEU A N 1
ATOM 765 C CA . LEU A 1 97 ? 9.312 2.080 -28.510 1.00 41.91 97 LEU A CA 1
ATOM 766 C C . LEU A 1 97 ? 8.115 2.781 -29.154 1.00 41.91 97 LEU A C 1
ATOM 768 O O . LEU A 1 97 ? 8.068 3.038 -30.354 1.00 41.91 97 LEU A O 1
ATOM 772 N N . LEU A 1 98 ? 7.073 2.975 -28.355 1.00 45.00 98 LEU A N 1
ATOM 773 C CA . LEU A 1 98 ? 5.846 3.599 -28.772 1.00 45.00 98 LEU A CA 1
ATOM 774 C C . LEU A 1 98 ? 6.187 5.048 -29.051 1.00 45.00 98 LEU A C 1
ATOM 776 O O . LEU A 1 98 ? 6.601 5.788 -28.158 1.00 45.00 98 LEU A O 1
ATOM 780 N N . ASN A 1 99 ? 5.969 5.451 -30.294 1.00 47.31 99 ASN A N 1
ATOM 781 C CA . ASN A 1 99 ? 5.769 6.848 -30.608 1.00 47.31 99 ASN A CA 1
ATOM 782 C C . ASN A 1 99 ? 4.457 7.246 -29.906 1.00 47.31 99 ASN A C 1
ATOM 784 O O . ASN A 1 99 ? 3.360 6.962 -30.394 1.00 47.31 99 ASN A O 1
ATOM 788 N N . LEU A 1 100 ? 4.556 7.777 -28.682 1.00 49.19 100 LEU A N 1
ATOM 789 C CA . LEU A 1 100 ? 3.415 7.902 -27.762 1.00 49.19 100 LEU A CA 1
ATOM 790 C C . LEU A 1 100 ? 2.348 8.901 -28.232 1.00 49.19 100 LEU A C 1
ATOM 792 O O . LEU A 1 100 ? 1.265 8.925 -27.645 1.00 49.19 100 LEU A O 1
ATOM 796 N N . ARG A 1 101 ? 2.594 9.663 -29.312 1.00 44.50 101 ARG A N 1
ATOM 797 C CA . ARG A 1 101 ? 1.625 10.611 -29.896 1.00 44.50 101 ARG A CA 1
ATOM 798 C C . ARG A 1 101 ? 0.251 9.983 -30.177 1.00 44.50 101 ARG A C 1
ATOM 800 O O . ARG A 1 101 ? -0.743 10.693 -30.112 1.00 44.50 101 ARG A O 1
ATOM 807 N N . GLY A 1 102 ? 0.179 8.676 -30.460 1.00 49.22 102 GLY A N 1
ATOM 808 C CA . GLY A 1 102 ? -1.084 7.965 -30.720 1.00 49.22 102 GLY A CA 1
ATOM 809 C C . GLY A 1 102 ? -1.752 7.303 -29.505 1.00 49.22 102 GLY A C 1
ATOM 810 O O . GLY A 1 102 ? -2.922 6.945 -29.588 1.00 49.22 102 GLY A O 1
ATOM 811 N N . HIS A 1 103 ? -1.040 7.126 -28.387 1.00 52.47 103 HIS A N 1
ATOM 812 C CA . HIS A 1 103 ? -1.521 6.352 -27.228 1.00 52.47 103 HIS A CA 1
ATOM 813 C C . HIS A 1 103 ? -1.698 7.181 -25.952 1.00 52.47 103 HIS A C 1
ATOM 815 O O . HIS A 1 103 ? -2.449 6.781 -25.066 1.00 52.47 103 HIS A O 1
ATOM 821 N N . LEU A 1 104 ? -1.030 8.332 -25.863 1.00 56.09 104 LEU A N 1
ATOM 822 C CA . LEU A 1 104 ? -1.187 9.315 -24.794 1.00 56.09 104 LEU A CA 1
ATOM 823 C C . LEU A 1 104 ? -1.408 10.693 -25.434 1.00 56.09 104 LEU A C 1
ATOM 825 O O . LEU A 1 104 ? -0.491 11.517 -25.440 1.00 56.09 104 LEU A O 1
ATOM 829 N N . PRO A 1 105 ? -2.607 10.961 -25.988 1.00 57.59 105 PRO A N 1
ATOM 830 C CA . PRO A 1 105 ? -2.901 12.242 -26.635 1.00 57.59 105 PRO A CA 1
ATOM 831 C C . PRO A 1 105 ? -2.722 13.440 -25.687 1.00 57.59 105 PRO A C 1
ATOM 833 O O . PRO A 1 105 ? -2.447 14.548 -26.137 1.00 57.59 105 PRO A O 1
ATOM 836 N N . GLU A 1 106 ? -2.803 13.210 -24.374 1.00 60.19 106 GLU A N 1
ATOM 837 C CA . GLU A 1 106 ? -2.646 14.236 -23.338 1.00 60.19 106 GLU A CA 1
ATOM 838 C C . GLU A 1 106 ? -1.184 14.502 -22.922 1.00 60.19 106 GLU A C 1
ATOM 840 O O . GLU A 1 106 ? -0.916 15.471 -22.214 1.00 60.19 106 GLU A O 1
ATOM 845 N N . ALA A 1 107 ? -0.213 13.694 -23.374 1.00 56.97 107 ALA A N 1
ATOM 846 C CA . ALA A 1 107 ? 1.206 13.832 -23.012 1.00 56.97 107 ALA A CA 1
ATOM 847 C C . ALA A 1 107 ? 2.128 13.977 -24.247 1.00 56.97 107 ALA A C 1
ATOM 849 O O . ALA A 1 107 ? 3.027 13.158 -24.456 1.00 56.97 107 ALA A O 1
ATOM 850 N N . PRO A 1 108 ? 1.969 15.045 -25.058 1.00 54.56 108 PRO A N 1
ATOM 851 C CA . PRO A 1 108 ? 2.635 15.193 -26.359 1.00 54.56 108 PRO A CA 1
ATOM 852 C C . PRO A 1 108 ? 4.167 15.324 -26.292 1.00 54.56 108 PRO A C 1
ATOM 854 O O . PRO A 1 108 ? 4.841 15.149 -27.302 1.00 54.56 108 PRO A O 1
ATOM 857 N N . HIS A 1 109 ? 4.723 15.626 -25.116 1.00 55.75 109 HIS A N 1
ATOM 858 C CA . HIS A 1 109 ? 6.159 15.811 -24.881 1.00 55.75 109 HIS A CA 1
ATOM 859 C C . HIS A 1 109 ? 6.891 14.514 -24.489 1.00 55.75 109 HIS A C 1
ATOM 861 O O . HIS A 1 109 ? 8.108 14.511 -24.309 1.00 55.75 109 HIS A O 1
ATOM 867 N N . MET A 1 110 ? 6.170 13.406 -24.310 1.00 55.25 110 MET A N 1
ATOM 868 C CA . MET A 1 110 ? 6.751 12.109 -23.975 1.00 55.25 110 MET A CA 1
ATOM 869 C C . MET A 1 110 ? 7.002 11.336 -25.281 1.00 55.25 110 MET A C 1
ATOM 871 O O . MET A 1 110 ? 6.275 10.413 -25.597 1.00 55.25 110 MET A O 1
ATOM 875 N N . GLU A 1 111 ? 7.977 11.745 -26.102 1.00 55.22 111 GLU A N 1
ATOM 876 C CA . GLU A 1 111 ? 8.102 11.219 -27.481 1.00 55.22 111 GLU A CA 1
ATOM 877 C C . GLU A 1 111 ? 8.512 9.737 -27.562 1.00 55.22 111 GLU A C 1
ATOM 879 O O . GLU A 1 111 ? 8.112 9.043 -28.496 1.00 55.22 111 GLU A O 1
ATOM 884 N N . VAL A 1 112 ? 9.255 9.231 -26.567 1.00 55.28 112 VAL A N 1
ATOM 885 C CA . VAL A 1 112 ? 9.662 7.819 -26.475 1.00 55.28 112 VAL A CA 1
ATOM 886 C C . VAL A 1 112 ? 9.625 7.346 -25.021 1.00 55.28 112 VAL A C 1
ATOM 888 O O . VAL A 1 112 ? 10.304 7.906 -24.150 1.00 55.28 112 VAL A O 1
ATOM 891 N N . ALA A 1 113 ? 8.858 6.289 -24.752 1.00 61.66 113 ALA A N 1
ATOM 892 C CA . ALA A 1 113 ? 8.789 5.664 -23.436 1.00 61.66 113 ALA A CA 1
ATOM 893 C C . ALA A 1 113 ? 8.817 4.142 -23.512 1.00 61.66 113 ALA A C 1
ATOM 895 O O . ALA A 1 113 ? 8.286 3.540 -24.440 1.00 61.66 113 ALA A O 1
ATOM 896 N N . LEU A 1 114 ? 9.384 3.529 -22.478 1.00 63.72 114 LEU A N 1
ATOM 897 C CA . LEU A 1 114 ? 9.253 2.106 -22.233 1.00 63.72 114 LEU A CA 1
ATOM 898 C C . LEU A 1 114 ? 7.922 1.827 -21.542 1.00 63.72 114 LEU A C 1
ATOM 900 O O . LEU A 1 114 ? 7.622 2.427 -20.506 1.00 63.72 114 LEU A O 1
ATOM 904 N N . ARG A 1 115 ? 7.160 0.876 -22.076 1.00 69.88 115 ARG A N 1
ATOM 905 C CA . ARG A 1 115 ? 5.918 0.391 -21.475 1.00 69.88 115 ARG A CA 1
ATOM 906 C C . ARG A 1 115 ? 6.177 -0.862 -20.637 1.00 69.88 115 ARG A C 1
ATOM 908 O O . ARG A 1 115 ? 6.662 -1.869 -21.146 1.00 69.88 115 ARG A O 1
ATOM 915 N N . PHE A 1 116 ? 5.774 -0.838 -19.369 1.00 70.75 116 PHE A N 1
ATOM 916 C CA . PHE A 1 116 ? 5.840 -1.984 -18.462 1.00 70.75 116 PHE A CA 1
ATOM 917 C C . PHE A 1 116 ? 4.435 -2.416 -18.030 1.00 70.75 116 PHE A C 1
ATOM 919 O O . PHE A 1 116 ? 3.765 -1.661 -17.324 1.00 70.75 116 PHE A O 1
ATOM 926 N N . PRO A 1 117 ? 3.977 -3.633 -18.378 1.00 74.00 117 PRO A N 1
ATOM 927 C CA . PRO A 1 117 ? 2.690 -4.125 -17.904 1.00 74.00 117 PRO A CA 1
ATOM 928 C C . PRO A 1 117 ? 2.758 -4.466 -16.410 1.00 74.00 117 PRO A C 1
ATOM 930 O O . PRO A 1 117 ? 3.602 -5.266 -15.974 1.00 74.00 117 PRO A O 1
ATOM 933 N N . VAL A 1 118 ? 1.841 -3.911 -15.623 1.00 78.94 118 VAL A N 1
ATOM 934 C CA . VAL A 1 118 ? 1.691 -4.189 -14.190 1.00 78.94 118 VAL A CA 1
ATOM 935 C C . VAL A 1 118 ? 0.628 -5.279 -14.009 1.00 78.94 118 VAL A C 1
ATOM 937 O O . VAL A 1 118 ? -0.517 -5.077 -14.403 1.00 78.94 118 VAL A O 1
ATOM 940 N N . PRO A 1 119 ? 0.966 -6.458 -13.451 1.00 80.00 119 PRO A N 1
ATOM 941 C CA . PRO A 1 119 ? -0.001 -7.538 -13.287 1.00 80.00 119 PRO A CA 1
ATOM 942 C C . PRO A 1 119 ? -1.102 -7.172 -12.297 1.00 80.00 119 PRO A C 1
ATOM 944 O O . PRO A 1 119 ? -0.838 -6.513 -11.286 1.00 80.00 119 PRO A O 1
ATOM 947 N N . ALA A 1 120 ? -2.292 -7.723 -12.529 1.00 82.81 120 ALA A N 1
ATOM 948 C CA . ALA A 1 120 ? -3.346 -7.749 -11.526 1.00 82.81 120 ALA A CA 1
ATOM 949 C C . ALA A 1 120 ? -2.837 -8.364 -10.206 1.00 82.81 120 ALA A C 1
ATOM 951 O O . ALA A 1 120 ? -2.016 -9.284 -10.204 1.00 82.81 120 ALA A O 1
ATOM 952 N N . GLY A 1 121 ? -3.300 -7.825 -9.080 1.00 85.44 121 GLY A N 1
ATOM 953 C CA . GLY A 1 121 ? -2.876 -8.200 -7.730 1.00 85.44 121 GLY A CA 1
ATOM 954 C C . GLY A 1 121 ? -1.637 -7.459 -7.207 1.00 85.44 121 GLY A C 1
ATOM 955 O O . GLY A 1 121 ? -1.359 -7.539 -6.006 1.00 85.44 121 GLY A O 1
ATOM 956 N N . THR A 1 122 ? -0.921 -6.714 -8.060 1.00 86.38 122 THR A N 1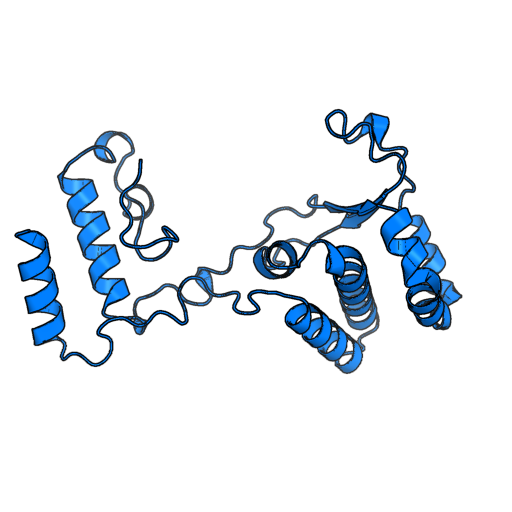
ATOM 957 C CA . THR A 1 122 ? 0.230 -5.892 -7.645 1.00 86.38 122 THR A CA 1
ATOM 958 C C . THR A 1 122 ? -0.242 -4.763 -6.723 1.00 86.38 122 THR A C 1
ATOM 960 O O . THR A 1 122 ? -1.160 -4.039 -7.120 1.00 86.38 122 THR A O 1
ATOM 963 N N . PRO A 1 123 ? 0.339 -4.589 -5.518 1.00 89.69 123 PRO A N 1
ATOM 964 C CA . PRO A 1 123 ? 0.008 -3.458 -4.658 1.00 89.69 123 PRO A CA 1
ATOM 965 C C . PRO A 1 123 ? 0.285 -2.128 -5.362 1.00 89.69 123 PRO A C 1
ATOM 967 O O . PRO A 1 123 ? 1.363 -1.941 -5.920 1.00 89.69 123 PRO A O 1
ATOM 970 N N . ILE A 1 124 ? -0.673 -1.205 -5.335 1.00 88.94 124 ILE A N 1
ATOM 971 C CA . ILE A 1 124 ? -0.555 0.100 -6.000 1.00 88.94 124 ILE A CA 1
ATOM 972 C C . ILE A 1 124 ? 0.513 0.953 -5.303 1.00 88.94 124 ILE A C 1
ATOM 974 O O . ILE A 1 124 ? 1.396 1.496 -5.967 1.00 88.94 124 ILE A O 1
ATOM 978 N N . ASN A 1 125 ? 0.502 0.979 -3.966 1.00 87.31 125 ASN A N 1
ATOM 979 C CA . ASN A 1 125 ? 1.437 1.767 -3.153 1.00 87.31 125 ASN A CA 1
ATOM 980 C C . ASN A 1 125 ? 2.904 1.330 -3.312 1.00 87.31 125 ASN A C 1
ATOM 982 O O . ASN A 1 125 ? 3.802 2.131 -3.089 1.00 87.31 125 ASN A O 1
ATOM 986 N N . LEU A 1 126 ? 3.159 0.106 -3.797 1.00 86.38 126 LEU A N 1
ATOM 987 C CA . LEU A 1 126 ? 4.511 -0.365 -4.129 1.00 86.38 126 LEU A CA 1
ATOM 988 C C . LEU A 1 126 ? 5.176 0.487 -5.221 1.00 86.38 126 LEU A C 1
ATOM 990 O O . LEU A 1 126 ? 6.399 0.557 -5.297 1.00 86.38 126 LEU A O 1
ATOM 994 N N . LEU A 1 127 ? 4.366 1.088 -6.093 1.00 83.62 127 LEU A N 1
ATOM 995 C CA . LEU A 1 127 ? 4.820 1.892 -7.223 1.00 83.62 127 LEU A CA 1
ATOM 996 C C . LEU A 1 127 ? 4.492 3.374 -7.028 1.00 83.62 127 LEU A C 1
ATOM 998 O O . LEU A 1 127 ? 5.276 4.222 -7.441 1.00 83.62 127 LEU A O 1
ATOM 1002 N N . ALA A 1 128 ? 3.357 3.688 -6.398 1.00 84.69 128 ALA A N 1
ATOM 1003 C CA . ALA A 1 128 ? 2.915 5.065 -6.187 1.00 84.69 128 ALA A CA 1
ATOM 1004 C C . ALA A 1 128 ? 3.799 5.844 -5.197 1.00 84.69 128 ALA A C 1
ATOM 1006 O O . ALA A 1 128 ? 3.936 7.053 -5.343 1.00 84.69 128 ALA A O 1
ATOM 1007 N N . ASN A 1 129 ? 4.439 5.158 -4.245 1.00 87.94 129 ASN A N 1
ATOM 1008 C CA . ASN A 1 129 ? 5.302 5.775 -3.230 1.00 87.94 129 ASN A CA 1
ATOM 1009 C C . ASN A 1 129 ? 6.769 5.907 -3.681 1.00 87.94 129 ASN A C 1
ATOM 1011 O O . ASN A 1 129 ? 7.658 6.149 -2.866 1.00 87.94 129 ASN A O 1
ATOM 1015 N N . ILE A 1 130 ? 7.055 5.704 -4.969 1.00 87.88 130 ILE A N 1
ATOM 1016 C CA . ILE A 1 130 ? 8.399 5.864 -5.521 1.00 87.88 130 ILE A CA 1
ATOM 1017 C C . ILE A 1 130 ? 8.615 7.330 -5.892 1.00 87.88 130 ILE A C 1
ATOM 1019 O O . ILE A 1 130 ? 7.918 7.869 -6.753 1.00 87.88 130 ILE A O 1
ATOM 1023 N N . HIS A 1 131 ? 9.646 7.952 -5.317 1.00 84.94 131 HIS A N 1
ATOM 1024 C CA . HIS A 1 131 ? 10.054 9.297 -5.716 1.00 84.94 131 HIS A CA 1
ATOM 1025 C C . HIS A 1 131 ? 10.399 9.345 -7.215 1.00 84.94 131 HIS A C 1
ATOM 1027 O O . HIS A 1 131 ? 11.068 8.450 -7.740 1.00 84.94 131 HIS A O 1
ATOM 1033 N N . VAL A 1 132 ? 10.020 10.418 -7.915 1.00 78.75 132 VAL A N 1
ATOM 1034 C CA . VAL A 1 132 ? 10.176 10.534 -9.380 1.00 78.75 132 VAL A CA 1
ATOM 1035 C C . VAL A 1 132 ? 11.620 10.331 -9.862 1.00 78.75 132 VAL A C 1
ATOM 1037 O O . VAL A 1 132 ? 11.849 9.697 -10.891 1.00 78.75 132 VAL A O 1
ATOM 1040 N N . ASN A 1 133 ? 12.608 10.776 -9.079 1.00 81.12 133 ASN A N 1
ATOM 1041 C CA . ASN A 1 133 ? 14.035 10.596 -9.393 1.00 81.12 133 ASN A CA 1
ATOM 1042 C C . ASN A 1 133 ? 14.491 9.125 -9.311 1.00 81.12 133 ASN A C 1
ATOM 1044 O O . ASN A 1 133 ? 15.506 8.747 -9.893 1.00 81.12 133 ASN A O 1
ATOM 1048 N N . ASN A 1 134 ? 13.731 8.281 -8.613 1.00 83.75 134 ASN A N 1
ATOM 1049 C CA . ASN A 1 134 ? 13.990 6.854 -8.456 1.00 83.75 134 ASN A CA 1
ATOM 1050 C C . ASN A 1 134 ? 13.139 5.984 -9.392 1.00 83.75 134 ASN A C 1
ATOM 1052 O O . ASN A 1 134 ? 13.330 4.768 -9.410 1.00 83.75 134 ASN A O 1
ATOM 1056 N N . ALA A 1 135 ? 12.249 6.572 -10.202 1.00 78.31 135 ALA A N 1
ATOM 1057 C CA . ALA A 1 135 ? 11.312 5.837 -11.054 1.00 78.31 135 ALA A CA 1
ATOM 1058 C C . ALA A 1 135 ? 12.008 4.841 -12.001 1.00 78.31 135 ALA A C 1
ATOM 1060 O O . ALA A 1 135 ? 11.586 3.688 -12.115 1.00 78.31 135 ALA A O 1
ATOM 1061 N N . ALA A 1 136 ? 13.118 5.248 -12.627 1.00 76.19 136 ALA A N 1
ATOM 1062 C CA . ALA A 1 136 ? 13.900 4.373 -13.500 1.00 76.19 136 ALA A CA 1
ATOM 1063 C C . ALA A 1 136 ? 14.528 3.194 -12.736 1.00 76.19 136 ALA A C 1
ATOM 1065 O O . ALA A 1 136 ? 14.446 2.048 -13.180 1.00 76.19 136 ALA A O 1
ATOM 1066 N N . GLY A 1 137 ? 15.086 3.453 -11.549 1.00 80.38 137 GLY A N 1
ATOM 1067 C CA . GLY A 1 137 ? 15.635 2.410 -10.681 1.00 80.38 137 GLY A CA 1
ATOM 1068 C C . GLY A 1 137 ? 14.564 1.438 -10.183 1.00 80.38 137 GLY A C 1
ATOM 1069 O O . GLY A 1 137 ? 14.778 0.226 -10.195 1.00 80.38 137 GLY A O 1
ATOM 1070 N N . ALA A 1 138 ? 13.392 1.949 -9.807 1.00 84.19 138 ALA A N 1
ATOM 1071 C CA . ALA A 1 138 ? 12.269 1.141 -9.344 1.00 84.19 138 ALA A CA 1
ATOM 1072 C C . ALA A 1 138 ? 11.733 0.229 -10.450 1.00 84.19 138 ALA A C 1
ATOM 1074 O O . ALA A 1 138 ? 11.551 -0.968 -10.228 1.00 84.19 138 ALA A O 1
ATOM 1075 N N . ALA A 1 139 ? 11.559 0.745 -11.669 1.00 77.62 139 ALA A N 1
ATOM 1076 C CA . ALA A 1 139 ? 11.159 -0.102 -12.785 1.00 77.62 139 ALA A CA 1
ATOM 1077 C C . ALA A 1 139 ? 12.214 -1.162 -13.103 1.00 77.62 139 ALA A C 1
ATOM 1079 O O . ALA A 1 139 ? 11.854 -2.312 -13.340 1.00 77.62 139 ALA A O 1
ATOM 1080 N N . LEU A 1 140 ? 13.506 -0.822 -13.039 1.00 77.69 140 LEU A N 1
ATOM 1081 C CA . LEU A 1 140 ? 14.576 -1.798 -13.220 1.00 77.69 140 LEU A CA 1
ATOM 1082 C C . LEU A 1 140 ? 14.467 -2.940 -12.199 1.00 77.69 140 LEU A C 1
ATOM 1084 O O . LEU A 1 140 ? 14.498 -4.113 -12.578 1.00 77.69 140 LEU A O 1
ATOM 1088 N N . GLN A 1 141 ? 14.273 -2.625 -10.914 1.00 84.69 141 GLN A N 1
ATOM 1089 C CA . GLN A 1 141 ? 14.069 -3.654 -9.889 1.00 84.69 141 GLN A CA 1
ATOM 1090 C C . GLN A 1 141 ? 12.775 -4.446 -10.115 1.00 84.69 141 GLN A C 1
ATOM 1092 O O . GLN A 1 141 ? 12.776 -5.666 -9.968 1.00 84.69 141 GLN A O 1
ATOM 1097 N N . PHE A 1 142 ? 11.696 -3.807 -10.567 1.00 81.31 142 PHE A N 1
ATOM 1098 C CA . PHE A 1 142 ? 10.452 -4.495 -10.913 1.00 81.31 142 PHE A CA 1
ATOM 1099 C C . PHE A 1 142 ? 10.634 -5.496 -12.069 1.00 81.31 142 PHE A C 1
ATOM 1101 O O . PHE A 1 142 ? 10.123 -6.621 -12.022 1.00 81.31 142 PHE A O 1
ATOM 1108 N N . VAL A 1 143 ? 11.418 -5.135 -13.090 1.00 76.69 143 VAL A N 1
ATOM 1109 C CA . VAL A 1 143 ? 11.801 -6.043 -14.182 1.00 76.69 143 VAL A CA 1
ATOM 1110 C C . VAL A 1 143 ? 12.629 -7.209 -13.658 1.00 76.69 143 VAL A C 1
ATOM 1112 O O . VAL A 1 143 ? 12.314 -8.363 -13.962 1.00 76.69 143 VAL A O 1
ATOM 1115 N N . ARG A 1 144 ? 13.649 -6.930 -12.837 1.00 78.44 144 ARG A N 1
ATOM 1116 C CA . ARG A 1 144 ? 14.497 -7.964 -12.223 1.00 78.44 144 ARG A CA 1
ATOM 1117 C C . ARG A 1 144 ? 13.666 -8.934 -11.391 1.00 78.44 144 ARG A C 1
ATOM 1119 O O . ARG A 1 144 ? 13.823 -10.142 -11.551 1.00 78.44 144 ARG A O 1
ATOM 1126 N N . TYR A 1 145 ? 12.725 -8.426 -10.594 1.00 84.69 145 TYR A N 1
ATOM 1127 C CA . TYR A 1 145 ? 11.783 -9.231 -9.820 1.00 84.69 145 TYR A CA 1
ATOM 1128 C C . TYR A 1 145 ? 10.984 -10.184 -10.718 1.00 84.69 145 TYR A C 1
ATOM 1130 O O . TYR A 1 145 ? 10.978 -11.398 -10.495 1.00 84.69 145 TYR A O 1
ATOM 1138 N N . LYS A 1 146 ? 10.348 -9.669 -11.780 1.00 76.81 146 LYS A N 1
ATOM 1139 C CA . LYS A 1 146 ? 9.570 -10.508 -12.707 1.00 76.81 146 LYS A CA 1
ATOM 1140 C C . LYS A 1 146 ? 10.427 -11.541 -13.428 1.00 76.81 146 LYS A C 1
ATOM 1142 O O . LYS A 1 146 ? 9.990 -12.680 -13.601 1.00 76.81 146 LYS A O 1
ATOM 1147 N N . LEU A 1 147 ? 11.622 -11.154 -13.866 1.00 73.31 147 LEU A N 1
ATOM 1148 C CA . LEU A 1 147 ? 12.534 -12.046 -14.571 1.00 73.31 147 LEU A CA 1
ATOM 1149 C C . LEU A 1 147 ? 13.001 -13.181 -13.656 1.00 73.31 147 LEU A C 1
ATOM 1151 O O . LEU A 1 147 ? 12.912 -14.343 -14.053 1.00 73.31 147 LEU A O 1
ATOM 1155 N N . ALA A 1 148 ? 13.404 -12.857 -12.426 1.00 77.50 148 ALA A N 1
ATOM 1156 C CA . ALA A 1 148 ? 13.799 -13.828 -11.415 1.00 77.50 148 ALA A CA 1
ATOM 1157 C C . ALA A 1 148 ? 12.648 -14.792 -11.080 1.00 77.50 148 ALA A C 1
ATOM 1159 O O . ALA A 1 148 ? 12.830 -16.007 -11.127 1.00 77.50 148 ALA A O 1
ATOM 1160 N N . ARG A 1 149 ? 11.419 -14.282 -10.891 1.00 80.94 149 ARG A N 1
ATOM 1161 C CA . ARG A 1 149 ? 10.209 -15.109 -10.706 1.00 80.94 149 ARG A CA 1
ATOM 1162 C C . ARG A 1 149 ? 9.957 -16.054 -11.883 1.00 80.94 149 ARG A C 1
ATOM 1164 O O . ARG A 1 149 ? 9.691 -17.231 -11.661 1.00 80.94 149 ARG A O 1
ATOM 1171 N N . LYS A 1 150 ? 10.070 -15.567 -13.124 1.00 75.75 150 LYS A N 1
ATOM 1172 C CA . LYS A 1 150 ? 9.897 -16.382 -14.344 1.00 75.75 150 LYS A CA 1
ATOM 1173 C C . LYS A 1 150 ? 10.992 -17.444 -14.498 1.00 75.75 150 LYS A C 1
ATOM 1175 O O . LYS A 1 150 ? 10.753 -18.475 -15.115 1.0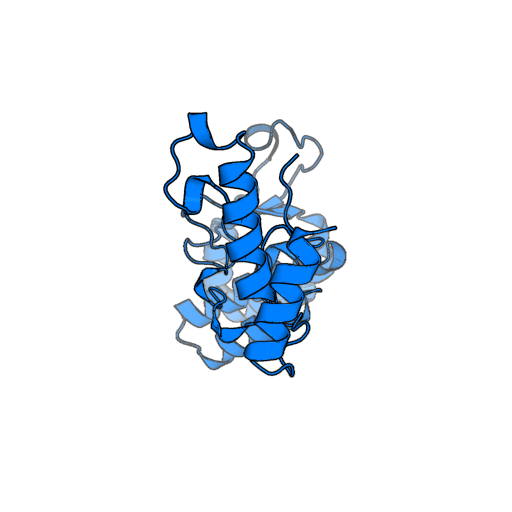0 75.75 150 LYS A O 1
ATOM 1180 N N . LEU A 1 151 ? 12.190 -17.177 -13.984 1.00 78.31 151 LEU A N 1
ATOM 1181 C CA . LEU A 1 151 ? 13.330 -18.098 -13.976 1.00 78.31 151 LEU A CA 1
ATOM 1182 C C . LEU A 1 151 ? 13.321 -19.078 -12.794 1.00 78.31 151 LEU A C 1
ATOM 1184 O O . LEU A 1 151 ? 14.144 -19.985 -12.770 1.00 78.31 151 LEU A O 1
ATOM 1188 N N . GLY A 1 152 ? 12.430 -18.899 -11.815 1.00 81.44 152 GLY A N 1
ATOM 1189 C CA . GLY A 1 152 ? 12.452 -19.666 -10.568 1.00 81.44 152 GLY A CA 1
ATOM 1190 C C . GLY A 1 152 ? 13.554 -19.243 -9.584 1.00 81.44 152 GLY A C 1
ATOM 1191 O O . GLY A 1 152 ? 13.731 -19.900 -8.559 1.00 81.44 152 GLY A O 1
ATOM 1192 N N . ASP A 1 153 ? 14.265 -18.140 -9.839 1.00 85.69 153 ASP A N 1
ATOM 1193 C CA . ASP A 1 153 ? 15.268 -17.582 -8.927 1.00 85.69 153 ASP A CA 1
ATOM 1194 C C . ASP A 1 153 ? 14.585 -16.819 -7.782 1.00 85.69 153 ASP A C 1
ATOM 1196 O O . ASP A 1 153 ? 14.293 -15.625 -7.871 1.00 85.69 153 ASP A O 1
ATOM 1200 N N . ARG A 1 154 ? 14.313 -17.529 -6.682 1.00 90.69 154 ARG A N 1
ATOM 1201 C CA . ARG A 1 154 ? 13.669 -16.944 -5.495 1.00 90.69 154 ARG A CA 1
ATOM 1202 C C . ARG A 1 154 ? 14.541 -15.866 -4.850 1.00 90.69 154 ARG A C 1
ATOM 1204 O O . ARG A 1 154 ? 14.048 -14.784 -4.572 1.00 90.69 154 ARG A O 1
ATOM 1211 N N . ARG A 1 155 ? 15.849 -16.112 -4.708 1.00 90.44 155 ARG A N 1
ATOM 1212 C CA . ARG A 1 155 ? 16.779 -15.160 -4.075 1.00 90.44 155 ARG A CA 1
ATOM 1213 C C . ARG A 1 155 ? 16.923 -13.880 -4.895 1.00 90.44 155 ARG A C 1
ATOM 1215 O O . ARG A 1 155 ? 17.012 -12.795 -4.330 1.00 90.44 155 ARG A O 1
ATOM 1222 N N . GLY A 1 156 ? 16.968 -13.992 -6.221 1.00 85.62 156 GLY A N 1
ATOM 1223 C CA . GLY A 1 156 ? 16.963 -12.834 -7.111 1.00 85.62 156 GLY A CA 1
ATOM 1224 C C . GLY A 1 156 ? 15.675 -12.027 -7.007 1.00 85.62 156 GLY A C 1
ATOM 1225 O O . GLY A 1 156 ? 15.743 -10.800 -6.968 1.00 85.62 156 GLY A O 1
ATOM 1226 N N . ALA A 1 157 ? 14.527 -12.703 -6.908 1.00 85.75 157 ALA A N 1
ATOM 1227 C CA . ALA A 1 157 ? 13.241 -12.043 -6.723 1.00 85.75 157 ALA A CA 1
ATOM 1228 C C . ALA A 1 157 ? 13.186 -11.295 -5.384 1.00 85.75 157 ALA A C 1
ATOM 1230 O O . ALA A 1 157 ? 12.846 -10.117 -5.379 1.00 85.75 157 ALA A O 1
ATOM 1231 N N . ASP A 1 158 ? 13.591 -11.934 -4.287 1.00 90.69 158 ASP A N 1
ATOM 1232 C CA . ASP A 1 158 ? 13.577 -11.324 -2.953 1.00 90.69 158 ASP A CA 1
ATOM 1233 C C . ASP A 1 158 ? 14.499 -10.097 -2.898 1.00 90.69 158 ASP A C 1
ATOM 1235 O O . ASP A 1 158 ? 14.067 -9.017 -2.510 1.00 90.69 158 ASP A O 1
ATOM 1239 N N . ARG A 1 159 ? 15.728 -10.197 -3.429 1.00 92.12 159 ARG A N 1
ATOM 1240 C CA . ARG A 1 159 ? 16.647 -9.045 -3.513 1.00 92.12 159 ARG A CA 1
ATOM 1241 C C . ARG A 1 159 ? 16.083 -7.883 -4.329 1.00 92.12 159 ARG A C 1
ATOM 1243 O O . ARG A 1 159 ? 16.315 -6.727 -3.987 1.00 92.12 159 ARG A O 1
ATOM 1250 N N . ALA A 1 160 ? 15.408 -8.181 -5.437 1.00 87.12 160 ALA A N 1
ATOM 1251 C CA . ALA A 1 160 ? 14.806 -7.155 -6.279 1.00 87.12 160 ALA A CA 1
ATOM 1252 C C . ALA A 1 160 ? 13.600 -6.499 -5.590 1.00 87.12 160 ALA A C 1
ATOM 1254 O O . ALA A 1 160 ? 13.431 -5.286 -5.688 1.00 87.12 160 ALA A O 1
ATOM 1255 N N . LEU A 1 161 ? 12.796 -7.278 -4.859 1.00 90.00 161 LEU A N 1
ATOM 1256 C CA . LEU A 1 161 ? 11.689 -6.764 -4.057 1.00 90.00 161 LEU A CA 1
ATOM 1257 C C . LEU A 1 161 ? 12.190 -5.886 -2.903 1.00 90.00 161 LEU A C 1
ATOM 1259 O O . LEU A 1 161 ? 11.688 -4.780 -2.735 1.00 90.00 161 LEU A O 1
ATOM 1263 N N . ASP A 1 162 ? 13.220 -6.318 -2.175 1.00 92.38 162 ASP A N 1
ATOM 1264 C CA . ASP A 1 162 ? 13.846 -5.526 -1.109 1.00 92.38 162 ASP A CA 1
ATOM 1265 C C . ASP A 1 162 ? 14.396 -4.202 -1.644 1.00 92.38 162 ASP A C 1
ATOM 1267 O O . ASP A 1 162 ? 14.221 -3.147 -1.036 1.00 92.38 162 ASP A O 1
ATOM 1271 N N . ALA A 1 163 ? 15.055 -4.241 -2.805 1.00 91.06 163 ALA A N 1
ATOM 1272 C CA . ALA A 1 163 ? 15.548 -3.038 -3.459 1.00 91.06 163 ALA A CA 1
ATOM 1273 C C . ALA A 1 163 ? 14.399 -2.107 -3.874 1.00 91.06 163 ALA A C 1
ATOM 1275 O O . ALA A 1 163 ? 14.527 -0.897 -3.725 1.00 91.06 163 ALA A O 1
ATOM 1276 N N . LEU A 1 164 ? 13.276 -2.654 -4.349 1.00 89.50 164 LEU A N 1
ATOM 1277 C CA . LEU A 1 164 ? 12.090 -1.871 -4.692 1.00 89.50 164 LEU A CA 1
ATOM 1278 C C . LEU A 1 164 ? 11.470 -1.206 -3.453 1.00 89.50 164 LEU A C 1
ATOM 1280 O O . LEU A 1 164 ? 11.181 -0.015 -3.492 1.00 89.50 164 LEU A O 1
ATOM 1284 N N . LEU A 1 165 ? 11.335 -1.937 -2.342 1.00 90.50 165 LEU A N 1
ATOM 1285 C CA . LEU A 1 165 ? 10.814 -1.396 -1.081 1.00 90.50 165 LEU A CA 1
ATOM 1286 C C . LEU A 1 165 ? 11.719 -0.302 -0.502 1.00 90.50 165 LEU A C 1
ATOM 1288 O O . LEU A 1 165 ? 11.215 0.693 0.000 1.00 90.50 165 LEU A O 1
ATOM 1292 N N . ARG A 1 166 ? 13.046 -0.431 -0.630 1.00 91.25 166 ARG A N 1
ATOM 1293 C CA . ARG A 1 166 ? 14.003 0.613 -0.210 1.00 91.25 166 ARG A CA 1
ATOM 1294 C C . ARG A 1 166 ? 13.925 1.897 -1.033 1.00 91.25 166 ARG A C 1
ATOM 1296 O O . ARG A 1 166 ? 14.371 2.935 -0.558 1.00 91.25 166 ARG A O 1
ATOM 1303 N N . LEU A 1 167 ? 13.423 1.823 -2.265 1.00 89.75 167 LEU A N 1
ATOM 1304 C CA . LEU A 1 167 ? 13.207 2.998 -3.113 1.00 89.75 167 LEU A CA 1
ATOM 1305 C C . LEU A 1 167 ? 11.876 3.702 -2.811 1.00 89.75 167 LEU A C 1
ATOM 1307 O O . LEU A 1 167 ? 11.662 4.806 -3.313 1.00 89.75 167 LEU A O 1
ATOM 1311 N N . SER A 1 168 ? 10.996 3.066 -2.031 1.00 88.81 168 SER A N 1
ATOM 1312 C CA . SER A 1 168 ? 9.720 3.632 -1.604 1.00 88.81 168 SER A CA 1
ATOM 1313 C C . SER A 1 168 ? 9.922 4.619 -0.462 1.00 88.81 168 SER A C 1
ATOM 1315 O O . SER A 1 168 ? 10.572 4.302 0.532 1.00 88.81 168 SER A O 1
ATOM 1317 N N . GLU A 1 169 ? 9.314 5.796 -0.573 1.00 87.75 169 GLU A N 1
ATOM 1318 C CA . GLU A 1 169 ? 9.261 6.784 0.510 1.00 87.75 169 GLU A CA 1
ATOM 1319 C C . GLU A 1 169 ? 8.379 6.307 1.669 1.00 87.75 169 GLU A C 1
ATOM 1321 O O . GLU A 1 169 ? 8.598 6.671 2.821 1.00 87.75 169 GLU A O 1
ATOM 1326 N N . CYS A 1 170 ? 7.406 5.445 1.367 1.00 84.00 170 CYS A N 1
ATOM 1327 C CA . CYS A 1 170 ? 6.547 4.796 2.345 1.00 84.00 170 CYS A CA 1
ATOM 1328 C C . CYS A 1 170 ? 6.457 3.296 2.006 1.00 84.00 170 CYS A C 1
ATOM 1330 O O . CYS A 1 170 ? 5.663 2.894 1.145 1.00 84.00 170 CYS A O 1
ATOM 1332 N N . PRO A 1 171 ? 7.327 2.452 2.598 1.00 83.31 171 PRO A N 1
ATOM 1333 C CA . PRO A 1 171 ? 7.366 1.014 2.324 1.00 83.31 171 PRO A CA 1
ATOM 1334 C C . PRO A 1 171 ? 6.256 0.231 3.040 1.00 83.31 171 PRO A C 1
ATOM 1336 O O . PRO A 1 171 ? 6.119 -0.970 2.801 1.00 83.31 171 PRO A O 1
ATOM 1339 N N . ASP A 1 172 ? 5.465 0.887 3.895 1.00 84.12 172 ASP A N 1
ATOM 1340 C CA . ASP A 1 172 ? 4.268 0.297 4.484 1.00 84.12 172 ASP A CA 1
ATOM 1341 C C . ASP A 1 172 ? 3.120 0.327 3.468 1.00 84.12 172 ASP A C 1
ATOM 1343 O O . ASP A 1 172 ? 2.666 1.380 3.019 1.00 84.12 172 ASP A O 1
ATOM 1347 N N . LEU A 1 173 ? 2.687 -0.861 3.053 1.00 85.50 173 LEU A N 1
ATOM 1348 C CA . LEU A 1 173 ? 1.613 -1.016 2.074 1.00 85.50 173 LEU A CA 1
ATOM 1349 C C . LEU A 1 173 ? 0.235 -1.074 2.736 1.00 85.50 173 LEU A C 1
ATOM 1351 O O . LEU A 1 173 ? -0.767 -0.987 2.023 1.00 85.50 173 LEU A O 1
ATOM 1355 N N . VAL A 1 174 ? 0.186 -1.275 4.055 1.00 85.69 174 VAL A N 1
ATOM 1356 C CA . VAL A 1 174 ? -1.051 -1.383 4.821 1.00 85.69 174 VAL A CA 1
ATOM 1357 C C . VAL A 1 174 ? -1.477 0.016 5.241 1.00 85.69 174 VAL A C 1
ATOM 1359 O O . VAL A 1 174 ? -0.751 0.725 5.934 1.00 85.69 174 VAL A O 1
ATOM 1362 N N . GLU A 1 175 ? -2.672 0.423 4.820 1.00 80.56 175 GLU A N 1
ATOM 1363 C CA . GLU A 1 175 ? -3.210 1.728 5.202 1.00 80.56 175 GLU A CA 1
ATOM 1364 C C . GLU A 1 175 ? -3.430 1.785 6.725 1.00 80.56 175 GLU A C 1
ATOM 1366 O O . GLU A 1 175 ? -3.970 0.849 7.319 1.00 80.56 175 GLU A O 1
ATOM 1371 N N . ASP A 1 176 ? -2.969 2.880 7.338 1.00 75.94 176 ASP A N 1
ATOM 1372 C CA . ASP A 1 176 ? -3.054 3.194 8.773 1.00 75.94 176 ASP A CA 1
ATOM 1373 C C . ASP A 1 176 ? -2.506 2.130 9.727 1.00 75.94 176 ASP A C 1
ATOM 1375 O O . ASP A 1 176 ? -3.003 1.967 10.840 1.00 75.94 176 ASP A O 1
ATOM 1379 N N . HIS A 1 177 ? -1.466 1.402 9.337 1.00 77.00 177 HIS A N 1
ATOM 1380 C CA . HIS A 1 177 ? -0.856 0.408 10.216 1.00 77.00 177 HIS A CA 1
ATOM 1381 C C . HIS A 1 177 ? -0.085 1.032 11.402 1.00 77.00 177 HIS A C 1
ATOM 1383 O O . HIS A 1 177 ? -0.226 0.564 12.525 1.00 77.00 177 HIS A O 1
ATOM 1389 N N . GLY A 1 178 ? 0.670 2.120 11.194 1.00 69.44 178 GLY A N 1
ATOM 1390 C CA . GLY A 1 178 ? 1.568 2.702 12.213 1.00 69.44 178 GLY A CA 1
ATOM 1391 C C . GLY A 1 178 ? 0.992 3.806 13.116 1.00 69.44 178 GLY A C 1
ATOM 1392 O O . GLY A 1 178 ? 1.699 4.305 13.988 1.00 69.44 178 GLY A O 1
ATOM 1393 N N . HIS A 1 179 ? -0.262 4.219 12.918 1.00 72.44 179 HIS A N 1
ATOM 1394 C CA . HIS A 1 179 ? -0.897 5.297 13.688 1.00 72.44 179 HIS A CA 1
ATOM 1395 C C . HIS A 1 179 ? -1.889 4.726 14.709 1.00 72.44 179 HIS A C 1
ATOM 1397 O O . HIS A 1 179 ? -3.111 4.734 14.515 1.00 72.44 179 HIS A O 1
ATOM 1403 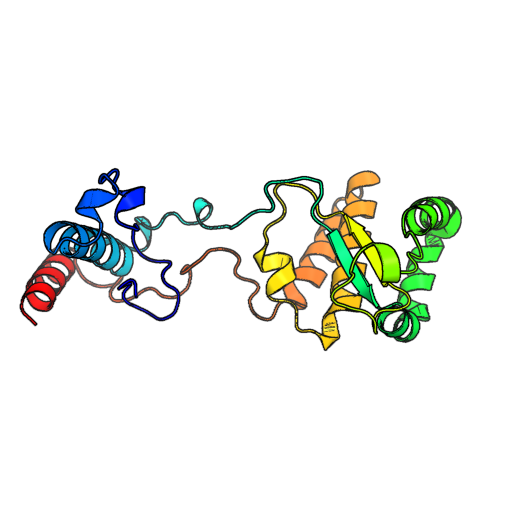N N . GLU A 1 180 ? -1.355 4.147 15.781 1.00 79.00 180 GLU A N 1
ATOM 1404 C CA . GLU A 1 180 ? -2.151 3.668 16.909 1.00 79.00 180 GLU A CA 1
ATOM 1405 C C . GLU A 1 180 ? -2.409 4.821 17.884 1.00 79.00 180 GLU A C 1
ATOM 1407 O O . GLU A 1 180 ? -1.483 5.344 18.498 1.00 79.00 180 GLU A O 1
ATOM 1412 N N . TYR A 1 181 ? -3.667 5.245 18.000 1.00 79.31 181 TYR A N 1
ATOM 1413 C CA . TYR A 1 181 ? -4.072 6.301 18.924 1.00 79.31 181 TYR A CA 1
ATOM 1414 C C . TYR A 1 181 ? -4.867 5.685 20.064 1.00 79.31 181 TYR A C 1
ATOM 1416 O O . TYR A 1 181 ? -5.860 5.002 19.811 1.00 79.31 181 TYR A O 1
ATOM 1424 N N . GLY A 1 182 ? -4.444 5.929 21.306 1.00 80.62 182 GLY A N 1
ATOM 1425 C CA . GLY A 1 182 ? -5.143 5.435 22.490 1.00 80.62 182 GLY A CA 1
ATOM 1426 C C . GLY A 1 182 ? -5.249 3.909 22.540 1.00 80.62 182 GLY A C 1
ATOM 1427 O O . GLY A 1 182 ? -6.168 3.394 23.177 1.00 80.62 182 GLY A O 1
ATOM 1428 N N . SER A 1 183 ? -4.371 3.170 21.847 1.00 83.88 183 SER A N 1
ATOM 1429 C CA . SER A 1 183 ? -4.416 1.703 21.817 1.00 83.88 183 SER A CA 1
ATOM 1430 C C . SER A 1 183 ? -4.133 1.106 23.197 1.00 83.88 183 SER A C 1
ATOM 1432 O O . SER A 1 183 ? -4.697 0.059 23.526 1.00 83.88 183 SER A O 1
ATOM 1434 N N . GLU A 1 184 ? -3.364 1.829 24.011 1.00 89.88 184 GLU A N 1
ATOM 1435 C CA . GLU A 1 184 ? -3.002 1.563 25.401 1.00 89.88 184 GLU A CA 1
ATOM 1436 C C . GLU A 1 184 ? -4.134 1.773 26.416 1.00 89.88 184 GLU A C 1
ATOM 1438 O O . GLU A 1 184 ? -4.027 1.303 27.549 1.00 89.88 184 GLU A O 1
ATOM 1443 N N . LEU A 1 185 ? -5.211 2.469 26.036 1.00 92.69 185 LEU A N 1
ATOM 1444 C CA . LEU A 1 185 ? -6.343 2.721 26.925 1.00 92.69 185 LEU A CA 1
ATOM 1445 C C . LEU A 1 185 ? -7.095 1.424 27.258 1.00 92.69 185 LEU A C 1
ATOM 1447 O O . LEU A 1 185 ? -7.167 0.488 26.452 1.00 92.69 185 LEU A O 1
ATOM 1451 N N . SER A 1 186 ? -7.722 1.393 28.436 1.00 94.94 186 SER A N 1
ATOM 1452 C CA . SER A 1 186 ? -8.677 0.336 28.768 1.00 94.94 186 SER A CA 1
ATOM 1453 C C . SER A 1 186 ? -9.902 0.413 27.845 1.00 94.94 186 SER A C 1
ATOM 1455 O O . SER A 1 186 ? -10.193 1.458 27.263 1.00 94.94 186 SER A O 1
ATOM 1457 N N . GLN A 1 187 ? -10.642 -0.688 27.690 1.00 92.94 187 GLN A N 1
ATOM 1458 C CA . GLN A 1 187 ? -11.862 -0.665 26.869 1.00 92.94 187 GLN A CA 1
ATOM 1459 C C . GLN A 1 187 ? -12.922 0.293 27.433 1.00 92.94 187 GLN A C 1
ATOM 1461 O O . GLN A 1 187 ? -13.600 0.968 26.660 1.00 92.94 187 GLN A O 1
ATOM 1466 N N . ASP A 1 188 ? -13.000 0.419 28.758 1.00 95.38 188 ASP A N 1
ATOM 1467 C CA . ASP A 1 188 ? -13.914 1.351 29.420 1.00 95.38 188 ASP A CA 1
ATOM 1468 C C . ASP A 1 188 ? -13.535 2.809 29.119 1.00 95.38 188 ASP A C 1
ATOM 1470 O O . ASP A 1 188 ? -14.397 3.610 28.752 1.00 95.38 188 ASP A O 1
ATOM 1474 N N . ASP A 1 189 ? -12.240 3.144 29.172 1.00 96.12 189 ASP A N 1
ATOM 1475 C CA . ASP A 1 189 ? -11.750 4.487 28.833 1.00 96.12 189 ASP A CA 1
ATOM 1476 C C . ASP A 1 189 ? -11.950 4.809 27.349 1.00 96.12 189 ASP A C 1
ATOM 1478 O O . ASP A 1 189 ? -12.320 5.932 27.002 1.00 96.12 189 ASP A O 1
ATOM 1482 N N . LYS A 1 190 ? -11.754 3.823 26.462 1.00 94.12 190 LYS A N 1
ATOM 1483 C CA . LYS A 1 190 ? -12.039 3.975 25.027 1.00 94.12 190 LYS A CA 1
ATOM 1484 C C . LYS A 1 190 ? -13.507 4.313 24.804 1.00 94.12 190 LYS A C 1
ATOM 1486 O O . LYS A 1 190 ? -13.806 5.263 24.084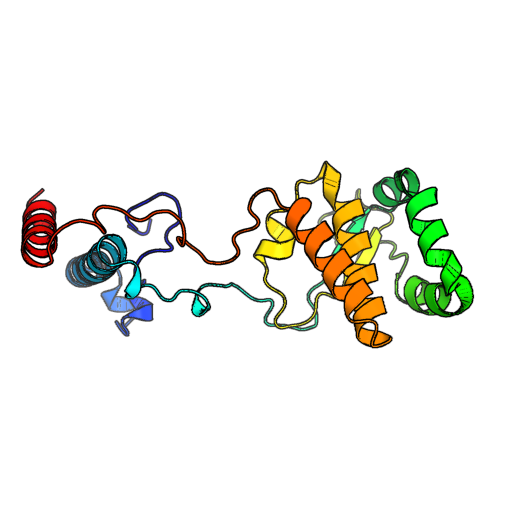 1.00 94.12 190 LYS A O 1
ATOM 1491 N N . GLN A 1 191 ? -14.419 3.586 25.447 1.00 93.50 191 GLN A N 1
ATOM 1492 C CA . GLN A 1 191 ? -15.850 3.848 25.321 1.00 93.50 191 GLN A CA 1
ATOM 1493 C C . GLN A 1 191 ? -16.230 5.218 25.898 1.00 93.50 191 GLN A C 1
ATOM 1495 O O . GLN A 1 191 ? -16.990 5.959 25.274 1.00 93.50 191 GLN A O 1
ATOM 1500 N N . ALA A 1 192 ? -15.676 5.587 27.055 1.00 94.25 192 ALA A N 1
ATOM 1501 C CA . ALA A 1 192 ? -15.907 6.894 27.663 1.00 94.25 192 ALA A CA 1
ATOM 1502 C C . ALA A 1 192 ? -15.420 8.041 26.762 1.00 94.25 192 ALA A C 1
ATOM 1504 O O . ALA A 1 192 ? -16.124 9.040 26.600 1.00 94.25 192 ALA A O 1
ATOM 1505 N N . LEU A 1 193 ? -14.252 7.883 26.132 1.00 92.06 193 LEU A N 1
ATOM 1506 C CA . LEU A 1 193 ? -13.708 8.849 25.180 1.00 92.06 193 LEU A CA 1
ATOM 1507 C C . LEU A 1 193 ? -14.601 8.992 23.942 1.00 92.06 193 LEU A C 1
ATOM 1509 O O . LEU A 1 193 ? -14.874 10.115 23.524 1.00 92.06 193 LEU A O 1
ATOM 1513 N N . ILE A 1 194 ? -15.095 7.882 23.385 1.00 91.19 194 ILE A N 1
ATOM 1514 C CA . ILE A 1 194 ? -16.035 7.901 22.251 1.00 91.19 194 ILE A CA 1
ATOM 1515 C C . ILE A 1 194 ? -17.290 8.705 22.611 1.00 91.19 194 ILE A C 1
ATOM 1517 O O . ILE A 1 194 ? -17.673 9.617 21.880 1.00 91.19 194 ILE A O 1
ATOM 1521 N N . GLU A 1 195 ? -17.904 8.420 23.759 1.00 91.75 195 GLU A N 1
ATOM 1522 C CA . GLU A 1 195 ? -19.117 9.115 24.208 1.00 91.75 195 GLU A CA 1
ATOM 1523 C C . GLU A 1 195 ? -18.877 10.589 24.554 1.00 91.75 195 GLU A C 1
ATOM 1525 O O . GLU A 1 195 ? -19.777 11.419 24.410 1.00 91.75 195 GLU A O 1
ATOM 1530 N N . TYR A 1 196 ? -17.668 10.940 24.994 1.00 91.62 196 TYR A N 1
ATOM 1531 C CA . TYR A 1 196 ? -17.269 12.329 25.184 1.00 91.62 196 TYR A CA 1
ATOM 1532 C C . TYR A 1 196 ? -17.141 13.068 23.845 1.00 91.62 196 TYR A C 1
ATOM 1534 O O . TYR A 1 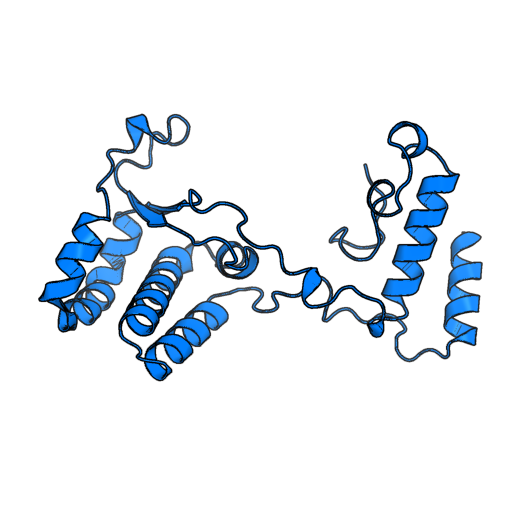196 ? -17.689 14.160 23.699 1.00 91.62 196 TYR A O 1
ATOM 1542 N N . LEU A 1 197 ? -16.490 12.457 22.849 1.00 88.44 197 LEU A N 1
ATOM 1543 C CA . LEU A 1 197 ? -16.314 13.043 21.516 1.00 88.44 197 LEU A CA 1
ATOM 1544 C C . LEU A 1 197 ? -17.642 13.246 20.775 1.00 88.44 197 LEU A C 1
ATOM 1546 O O . LEU A 1 197 ? -17.781 14.230 20.060 1.00 88.44 197 LEU A O 1
ATOM 1550 N N . LYS A 1 198 ? -18.645 12.385 20.994 1.00 84.81 198 LYS A N 1
ATOM 1551 C CA . LYS A 1 198 ? -20.008 12.560 20.447 1.00 84.81 198 LYS A CA 1
ATOM 1552 C C . LYS A 1 198 ? -20.732 13.817 20.939 1.00 84.81 198 LYS A C 1
ATOM 1554 O O . LYS A 1 198 ? -21.762 14.179 20.375 1.00 84.81 198 LYS A O 1
ATOM 1559 N N . LYS A 1 199 ? -20.257 14.428 22.027 1.00 85.56 199 LYS A N 1
ATOM 1560 C CA . LYS A 1 199 ? -20.885 15.591 22.674 1.00 85.56 199 LYS A CA 1
ATOM 1561 C C . LYS A 1 199 ? -20.190 16.917 22.360 1.00 85.56 199 LYS A C 1
ATOM 1563 O O . LYS A 1 199 ? -20.687 17.947 22.818 1.00 85.56 199 LYS A O 1
ATOM 1568 N N . MET A 1 200 ? -19.053 16.888 21.663 1.00 75.75 200 MET A N 1
ATOM 1569 C CA . MET A 1 200 ? -18.375 18.087 21.154 1.00 75.75 200 MET A CA 1
ATOM 1570 C C . MET A 1 200 ? -19.013 18.558 19.853 1.00 75.75 200 MET A C 1
ATOM 1572 O O . MET A 1 200 ? -19.131 19.792 19.694 1.00 75.75 200 MET A O 1
#

Foldseek 3Di:
DQDDPDDPSQQFDQLVSVVHDPVCNVDPVSNVRRLVRRLVCLLAVVPHPWPVQQDWAADQQDKDKAQVVLLVVVVVVVVVVCVVVVVVVVVVVQQPQDCCCVPCVPCNPSRGIGIDGDGTGHGPLLQVQADPNCNNVLVSLVVQLVVCVVVVNPVSNVVSSVSSLVRGPDSDSTPPNPNRDNNVPDPVVSVVVSVVVVVD

pLDDT: mean 75.04, std 16.29, range [32.75, 96.12]

Sequence (200 aa):
MTAPFLHNNSVGAFPGDLGLPAEEWPTVDSRLRAFDDAIEKLLNPQRRAGLATIKRVQRGDTNLYLRLQQLLERLPEVQAIEGLAGRVDQFLQRIDLLNLRGHLPEAPHMEVALRFPVPAGTPINLLANIHVNNAAGAALQFVRYKLARKLGDRRGADRALDALLRLSECPDLVEDHGHEYGSELSQDDKQALIEYLKKM

Radius of gyration: 22.52 Å; chains: 1; bounding box: 56×38×60 Å